Protein 3NJC (pdb70)

Radius of gyration: 20.3 Å; Cα contacts (8 Å, |Δi|>4): 503; chains: 2; bounding box: 52×37×52 Å

Organism: Bacillus subtilis (strain 168) (NCBI:txid224308)

B-factor: mean 29.81, std 9.92, range [14.72, 73.43]

Solvent-accessible surface area: 14092 Å² total

CATH classification: 3.30.13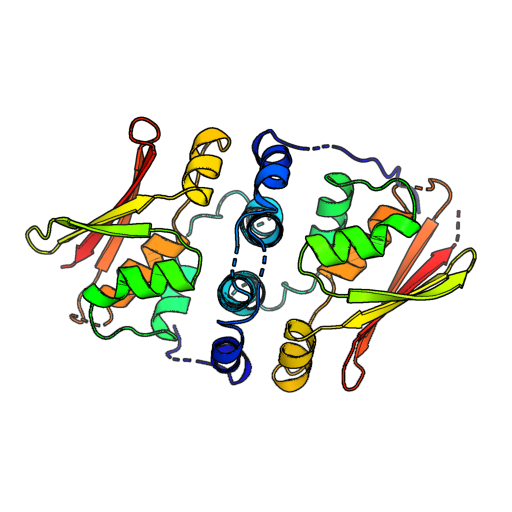80.20

Nearest PDB structures (foldseek):
  3njc-assembly1_B  TM=9.333E-01  e=7.969E-23  Bacillus subtilis subsp. subtilis str. 168
  2cfh-assembly1_C  TM=5.337E-01  e=1.573E-02  Homo sapiens
  7vbv-assembly1_A  TM=2.503E-01  e=9.650E-01  Homo sapiens
  4mp2-assembly1_A-2  TM=2.502E-01  e=8.549E-01  Homo sapiens
  6lin-assembly1_A  TM=2.875E-01  e=1.474E+00  Homo sapiens

InterPro domains:
  IPR019642 Protein of unknown function DUF2507 [PF10702] (20-141)
  IPR024096 NO signalling/Golgi transport ligand-binding domain superfamily [SSF111126] (17-127)

Foldseek 3Di:
DDDQAAADDDPVRVPCVVCLPPDDVVVVCCVPVPVQCVVPPCSQVLVLLLNVCSHVADDDPVCLQVVCVSVVVAGWAWPDDDPFKTKIKGADDVVQVCLVPPPDDHDSSVQSNSQNNVCSPVPWDHKDWDWADDNGIIMIMIGTDD/DAQDDPVRVVCVVCLPPDDVVVVCCVPVPVQCVVDPPSQPLVLLLVVCSNVADDDCVCVQVVCVSVVVAGKDFDDDPDQKTKIKGADDVLLVCLVPPPDDHDSSVQSNSQNNVCVCVFHKGWDWDDDNVVRIIMIMMGTD

Sequence (286 aa):
HHHHHHSHKSKFEASIDNLKEIENAYAYELIREIVLPDLGQDYSSYWAGKHLARKFPLESWEEFPAFFEEAGWGTLTNVSAKKQELEFELEGPIISNRLKHQKEPCFQLEAGFIAEQIQLNDQIAESYEQVKKRADKVVLTVKWDKHSHKSKFEASIDNLKEIENAYAYELIREIVLPDLGQDYSSYWAGKHLARKFPLESWEEFPAFFEEAGWGTLTNVSAKKQELEFELEGPIISNRLKHQKEPCFQLEAGFIAEQIQLNDQIAESYEQVKKRADKVVLTVKWD

Secondary structure (DSSP, 8-state):
----------HHHHHGGGGTT---HHHHHIIIIIITT--GGGS---HHHHHHHHHS--SSGGGHHHHHHHTTS-EEEEEEEETTEEEEEEE-HHHHHHHHHSSS---HHHHHHHHHHHH--TT---EEEEEEE-SS-EEEEEEE--/-----HHHHHGGGGTT---HHHHHIIIIIITT---GGG---HHHHHHHHHS--S-GGGHHHHHHHTTS-EEEEEE--TTEEEEEEE-HHHHHHHHH-SS---HHHHHHHHHHHH---S-EEEEEEEEGGGTEEEEEEEE-

Structure (mmCIF, N/CA/C/O backbone):
data_3NJC
#
_entry.id   3NJC
#
_cell.length_a   49.827
_cell.length_b   52.105
_cell.length_c   136.868
_cell.angle_alpha   90.00
_cell.angle_beta   90.00
_cell.angle_gamma   90.00
#
_symmetry.space_group_name_H-M   'P 21 21 21'
#
loop_
_entity.id
_entity.type
_entity.pdbx_description
1 polymer 'YSLB protein'
2 water water
#
loop_
_atom_site.group_PDB
_atom_site.id
_atom_site.type_symbol
_atom_site.label_atom_id
_atom_site.label_alt_id
_atom_site.label_comp_id
_atom_site.label_asym_id
_atom_site.label_entity_id
_atom_site.label_seq_id
_atom_site.pdbx_PDB_ins_code
_atom_site.Cartn_x
_atom_site.Cartn_y
_atom_site.Cartn_z
_atom_site.occupancy
_atom_site.B_iso_or_equiv
_atom_site.auth_seq_id
_atom_site.auth_comp_id
_atom_site.auth_asym_id
_atom_site.auth_atom_id
_atom_site.pdbx_PDB_model_num
ATOM 1 N N . HIS A 1 3 ? 6.993 -9.837 -46.432 1.00 61.73 -7 HIS A N 1
ATOM 2 C CA . HIS A 1 3 ? 5.648 -9.703 -45.883 1.00 62.42 -7 HIS A CA 1
ATOM 3 C C . HIS A 1 3 ? 4.616 -9.639 -47.001 1.00 59.83 -7 HIS A C 1
ATOM 4 O O . HIS A 1 3 ? 4.357 -8.575 -47.566 1.00 60.46 -7 HIS A O 1
ATOM 11 N N . HIS A 1 4 ? 4.032 -10.788 -47.319 1.00 54.65 -6 HIS A N 1
ATOM 12 C CA . HIS A 1 4 ? 3.041 -10.865 -48.377 1.00 53.00 -6 HIS A CA 1
ATOM 13 C C . HIS A 1 4 ? 1.640 -10.934 -47.804 1.00 51.17 -6 HIS A C 1
ATOM 14 O O . HIS A 1 4 ? 1.141 -12.007 -47.479 1.00 53.39 -6 HIS A O 1
ATOM 21 N N . HIS A 1 5 ? 1.017 -9.774 -47.664 1.00 46.42 -5 HIS A N 1
ATOM 22 C CA . HIS A 1 5 ? -0.366 -9.708 -47.227 1.00 42.45 -5 HIS A CA 1
ATOM 23 C C . HIS A 1 5 ? -0.959 -8.361 -47.607 1.00 43.29 -5 HIS A C 1
ATOM 24 O O . HIS A 1 5 ? -0.365 -7.315 -47.343 1.00 43.41 -5 HIS A O 1
ATOM 31 N N . HIS A 1 6 ? -2.122 -8.399 -48.246 1.00 43.09 -4 HIS A N 1
ATOM 32 C CA . HIS A 1 6 ? -2.851 -7.186 -48.588 1.00 43.25 -4 HIS A CA 1
ATOM 33 C C . HIS A 1 6 ? -3.716 -6.752 -47.408 1.00 37.61 -4 HIS A C 1
ATOM 34 O O . HIS A 1 6 ? -4.701 -7.405 -47.074 1.00 32.72 -4 HIS A O 1
ATOM 41 N N . HIS A 1 7 ? -3.338 -5.649 -46.773 1.00 36.06 -3 HIS A N 1
ATOM 42 C CA . HIS A 1 7 ? -4.113 -5.111 -45.665 1.00 37.10 -3 HIS A CA 1
ATOM 43 C C . HIS A 1 7 ? -5.284 -4.273 -46.174 1.00 39.87 -3 HIS A C 1
ATOM 44 O O . HIS A 1 7 ? -5.092 -3.321 -46.926 1.00 40.23 -3 HIS A O 1
ATOM 51 N N . HIS A 1 8 ? -6.499 -4.626 -45.759 1.00 39.80 -2 HIS A N 1
ATOM 52 C CA . HIS A 1 8 ? -7.682 -3.858 -46.148 1.00 41.72 -2 HIS A CA 1
ATOM 53 C C . HIS A 1 8 ? -8.702 -3.780 -45.017 1.00 38.56 -2 HIS A C 1
ATOM 54 O O . HIS A 1 8 ? -8.770 -4.666 -44.162 1.00 34.38 -2 HIS A O 1
ATOM 61 N N . SER A 1 9 ? -9.489 -2.710 -45.012 1.00 36.85 -1 SER A N 1
ATOM 62 C CA . SER A 1 9 ? -10.487 -2.517 -43.974 1.00 38.80 -1 SER A CA 1
ATOM 63 C C . SER A 1 9 ? -11.685 -3.401 -44.266 1.00 40.42 -1 SER A C 1
ATOM 64 O O . SER A 1 9 ? -11.747 -4.046 -45.314 1.00 40.53 -1 SER A O 1
ATOM 67 N N . HIS A 1 10 ? -12.635 -3.440 -43.339 1.00 41.62 0 HIS A N 1
ATOM 68 C CA . HIS A 1 10 ? -13.906 -4.099 -43.617 1.00 45.26 0 HIS A CA 1
ATOM 69 C C . HIS A 1 10 ? -15.056 -3.465 -42.835 1.00 43.12 0 HIS A C 1
ATOM 70 O O . HIS A 1 10 ? -14.845 -2.864 -41.780 1.00 40.66 0 HIS A O 1
ATOM 82 N N . LYS A 1 12 ? -18.212 -2.100 -40.735 1.00 35.96 2 LYS A N 1
ATOM 83 C CA . LYS A 1 12 ? -18.788 -2.222 -39.397 1.00 33.25 2 LYS A CA 1
ATOM 84 C C . LYS A 1 12 ? -20.196 -2.799 -39.468 1.00 34.58 2 LYS A C 1
ATOM 85 O O . LYS A 1 12 ? -20.915 -2.603 -40.455 1.00 36.30 2 LYS A O 1
ATOM 91 N N . SER A 1 13 ? -20.593 -3.499 -38.413 1.00 32.91 3 SER A N 1
ATOM 92 C CA . SER A 1 13 ? -21.977 -3.933 -38.259 1.00 33.21 3 SER A CA 1
ATOM 93 C C . SER A 1 13 ? -22.810 -2.726 -37.864 1.00 32.49 3 SER A C 1
ATOM 94 O O . SER A 1 13 ? -22.259 -1.671 -37.537 1.00 29.53 3 SER A O 1
ATOM 97 N N . LYS A 1 14 ? -24.132 -2.880 -37.887 1.00 33.72 4 LYS A N 1
ATOM 98 C CA . LYS A 1 14 ? -25.027 -1.798 -37.496 1.00 33.61 4 LYS A CA 1
ATOM 99 C C . LYS A 1 14 ? -24.752 -1.379 -36.060 1.00 30.72 4 LYS A C 1
ATOM 100 O O . LYS A 1 14 ? -24.752 -0.189 -35.742 1.00 32.15 4 LYS A O 1
ATOM 106 N N . PHE A 1 15 ? -24.519 -2.351 -35.185 1.00 28.69 5 PHE A N 1
ATOM 107 C CA . PHE A 1 15 ? -24.160 -1.994 -33.818 1.00 25.14 5 PHE A CA 1
ATOM 108 C C . PHE A 1 15 ? -22.831 -1.247 -33.721 1.00 24.62 5 PHE A C 1
ATOM 109 O O . PHE A 1 15 ? -22.726 -0.245 -33.009 1.00 23.92 5 PHE A O 1
ATOM 117 N N . GLU A 1 16 ? -21.813 -1.740 -34.424 1.00 26.21 6 GLU A N 1
ATOM 118 C CA . GLU A 1 16 ? -20.499 -1.113 -34.396 1.00 25.88 6 GLU A CA 1
ATOM 119 C C . GLU A 1 16 ? -20.571 0.345 -34.858 1.00 26.56 6 GLU A C 1
ATOM 120 O O . GLU A 1 16 ? -19.932 1.222 -34.282 1.00 28.36 6 GLU A O 1
ATOM 126 N N . ALA A 1 17 ? -21.381 0.608 -35.876 1.00 26.44 7 ALA A N 1
ATOM 127 C CA . ALA A 1 17 ? -21.562 1.974 -36.346 1.00 27.75 7 ALA A CA 1
ATOM 128 C C . ALA A 1 17 ? -22.323 2.842 -35.338 1.00 28.54 7 ALA A C 1
ATOM 129 O O . ALA A 1 17 ? -22.095 4.050 -35.257 1.00 34.24 7 ALA A O 1
ATOM 131 N N . SER A 1 18 ? -23.216 2.229 -34.566 1.00 28.57 8 SER A N 1
ATOM 132 C CA . SER A 1 18 ? -24.123 2.994 -33.712 1.00 26.70 8 SER A CA 1
ATOM 133 C C . SER A 1 18 ? -23.432 3.610 -32.498 1.00 27.03 8 SER A C 1
ATOM 134 O O . SER A 1 18 ? -23.928 4.580 -31.925 1.00 28.16 8 SER A O 1
ATOM 137 N N . ILE A 1 19 ? -22.298 3.051 -32.092 1.00 26.86 9 ILE A N 1
ATOM 138 C CA . ILE A 1 19 ? -21.681 3.521 -30.849 1.00 25.53 9 ILE A CA 1
ATOM 139 C C . ILE A 1 19 ? -21.136 4.943 -30.962 1.00 27.13 9 ILE A C 1
ATOM 140 O O . ILE A 1 19 ? -20.901 5.596 -29.954 1.00 28.74 9 ILE A O 1
ATOM 145 N N . ASP A 1 20 ? -20.969 5.435 -32.188 1.00 32.44 10 ASP A N 1
ATOM 146 C CA . ASP A 1 20 ? -20.523 6.811 -32.377 1.00 36.44 10 ASP A CA 1
ATOM 147 C C . ASP A 1 20 ? -21.482 7.790 -31.705 1.00 37.53 10 ASP A C 1
ATOM 148 O O . ASP A 1 20 ? -21.075 8.862 -31.262 1.00 39.70 10 ASP A O 1
ATOM 153 N N . ASN A 1 21 ? -22.757 7.420 -31.640 1.00 36.11 11 ASN A N 1
ATOM 154 C CA . ASN A 1 21 ? -23.783 8.299 -31.087 1.00 37.45 11 ASN A CA 1
ATOM 155 C C . ASN A 1 21 ? -23.757 8.364 -29.569 1.00 33.65 11 ASN A C 1
ATOM 156 O O . ASN A 1 21 ? -24.532 9.099 -28.961 1.00 36.92 11 ASN A O 1
ATOM 161 N N . LEU A 1 22 ? -22.866 7.590 -28.962 1.00 29.14 12 LEU A N 1
ATOM 162 C CA . LEU A 1 22 ? -22.809 7.479 -27.506 1.00 26.37 12 LEU A CA 1
ATOM 163 C C . LEU A 1 22 ? -21.656 8.298 -26.919 1.00 29.62 12 LEU A C 1
ATOM 164 O O . LEU A 1 22 ? -21.397 8.235 -25.719 1.00 32.63 12 LEU A O 1
ATOM 169 N N . LYS A 1 23 ? -20.963 9.063 -27.763 1.00 29.81 13 LYS A N 1
ATOM 170 C CA . LYS A 1 23 ? -19.805 9.833 -27.307 1.00 28.21 13 LYS A CA 1
ATOM 171 C C . LYS A 1 23 ? -20.158 10.898 -26.262 1.00 32.44 13 LYS A C 1
ATOM 172 O O . LYS A 1 23 ? -19.304 11.297 -25.461 1.00 36.09 13 LYS A O 1
ATOM 178 N N . GLU A 1 24 ? -21.416 11.335 -26.250 1.00 33.34 14 GLU A N 1
ATOM 179 C CA . GLU A 1 24 ? -21.841 12.396 -25.341 1.00 37.36 14 GLU A CA 1
ATOM 180 C C . GLU A 1 24 ? -22.435 11.874 -24.027 1.00 36.20 14 GLU A C 1
ATOM 181 O O . GLU A 1 24 ? -22.759 12.657 -23.142 1.00 36.06 14 GLU A O 1
ATOM 183 N N . ILE A 1 25 ? -22.572 10.557 -23.903 1.00 33.51 15 ILE A N 1
ATOM 184 C CA . ILE A 1 25 ? -23.108 9.963 -22.684 1.00 31.37 15 ILE A CA 1
ATOM 185 C C . ILE A 1 25 ? -21.989 9.726 -21.680 1.00 31.53 15 ILE A C 1
ATOM 186 O O . ILE A 1 25 ? -21.002 9.059 -21.986 1.00 29.47 15 ILE A O 1
ATOM 191 N N . GLU A 1 26 ? -22.154 10.271 -20.477 1.00 33.73 16 GLU A N 1
ATOM 192 C CA . GLU A 1 26 ? -21.088 10.262 -19.481 1.00 36.02 16 GLU A CA 1
ATOM 193 C C . GLU A 1 26 ? -21.118 9.022 -18.602 1.00 33.62 16 GLU A C 1
ATOM 194 O O . GLU A 1 26 ? -22.154 8.670 -18.033 1.00 34.01 16 GLU A O 1
ATOM 208 N N . ASN A 1 28 ? -17.976 6.552 -16.101 1.00 25.64 18 ASN A N 1
ATOM 209 C CA . ASN A 1 28 ? -16.772 6.799 -15.321 1.00 24.82 18 ASN A CA 1
ATOM 210 C C . ASN A 1 28 ? -15.666 5.784 -15.581 1.00 23.05 18 ASN A C 1
ATOM 211 O O . ASN A 1 28 ? -15.914 4.709 -16.132 1.00 23.92 18 ASN A O 1
ATOM 216 N N . ALA A 1 29 ? -14.448 6.143 -15.186 1.00 21.09 19 ALA A N 1
ATOM 217 C CA . ALA A 1 29 ? -13.262 5.349 -15.495 1.00 21.88 19 ALA A CA 1
ATOM 218 C C . ALA A 1 29 ? -13.193 4.076 -14.669 1.00 21.65 19 ALA A C 1
ATOM 219 O O . ALA A 1 29 ? -12.541 3.110 -15.058 1.00 23.63 19 ALA A O 1
ATOM 221 N N . TYR A 1 30 ? -13.867 4.076 -13.525 1.00 21.29 20 TYR A N 1
ATOM 222 C CA . TYR A 1 30 ? -13.971 2.866 -12.726 1.00 19.53 20 TYR A CA 1
ATOM 223 C C . TYR A 1 30 ? -14.714 1.780 -13.497 1.00 22.05 20 TYR A C 1
ATOM 224 O O . TYR A 1 30 ? -14.254 0.633 -13.569 1.00 25.52 20 TYR A O 1
ATOM 233 N N . ALA A 1 31 ? -15.852 2.142 -14.084 1.00 21.52 21 ALA A N 1
ATOM 234 C CA . ALA A 1 31 ? -16.633 1.198 -14.889 1.00 18.90 21 ALA A CA 1
ATOM 235 C C . ALA A 1 31 ? -15.794 0.664 -16.046 1.00 18.21 21 ALA A C 1
ATOM 236 O O . ALA A 1 31 ? -15.864 -0.515 -16.391 1.00 17.59 21 ALA A O 1
ATOM 238 N N . TYR A 1 32 ? -14.995 1.540 -16.638 1.00 18.30 22 TYR A N 1
ATOM 239 C CA . TYR A 1 32 ? -14.139 1.162 -17.764 1.00 17.30 22 TYR A CA 1
ATOM 240 C C . TYR A 1 32 ? -13.059 0.158 -17.347 1.00 21.24 22 TYR A C 1
ATOM 241 O O . TYR A 1 32 ? -12.879 -0.879 -17.991 1.00 21.77 22 TYR A O 1
ATOM 250 N N . GLU A 1 33 ? -12.348 0.457 -16.261 1.00 21.54 23 GLU A N 1
ATOM 251 C CA . GLU A 1 33 ? -11.286 -0.434 -15.799 1.00 21.81 23 GLU A CA 1
ATOM 252 C C . GLU A 1 33 ? -11.840 -1.786 -15.351 1.00 19.85 23 GLU A C 1
ATOM 253 O O . GLU A 1 33 ? -11.162 -2.800 -15.463 1.00 19.32 23 GLU A O 1
ATOM 259 N N . LEU A 1 34 ? -13.058 -1.788 -14.812 1.00 19.61 24 LEU A N 1
ATOM 260 C CA . LEU A 1 34 ? -13.680 -3.014 -14.335 1.00 19.28 24 LEU A CA 1
ATOM 261 C C . LEU A 1 34 ? -13.737 -4.028 -15.474 1.00 20.00 24 LEU A C 1
ATOM 262 O O . LEU A 1 34 ? -13.499 -5.223 -15.276 1.00 20.59 24 LEU A O 1
ATOM 267 N N . ILE A 1 35 ? -14.046 -3.546 -16.675 1.00 20.11 25 ILE A N 1
ATOM 268 C CA . ILE A 1 35 ? -14.072 -4.420 -17.851 1.00 19.61 25 ILE A CA 1
ATOM 269 C C . ILE A 1 35 ? -12.676 -4.658 -18.416 1.00 19.04 25 ILE A C 1
ATOM 270 O O . ILE A 1 35 ? -12.241 -5.799 -18.570 1.00 21.68 25 ILE A O 1
ATOM 275 N N . ARG A 1 36 ? -11.966 -3.582 -18.727 1.00 18.14 26 ARG A N 1
ATOM 276 C CA . ARG A 1 36 ? -10.716 -3.716 -19.466 1.00 18.07 26 ARG A CA 1
ATOM 277 C C . ARG A 1 36 ? -9.590 -4.367 -18.656 1.00 18.82 26 ARG A C 1
ATOM 278 O O . ARG A 1 36 ? -8.778 -5.113 -19.203 1.00 20.96 26 ARG A O 1
ATOM 286 N N . GLU A 1 37 ? -9.551 -4.088 -17.355 1.00 19.99 27 GLU A N 1
ATOM 287 C CA . GLU A 1 37 ? -8.379 -4.437 -16.553 1.00 17.79 27 GLU A CA 1
ATOM 288 C C . GLU A 1 37 ? -8.696 -5.397 -15.409 1.00 18.98 27 GLU A C 1
ATOM 289 O O . GLU A 1 37 ? -7.816 -5.736 -14.614 1.00 21.86 27 GLU A O 1
ATOM 295 N N . ILE A 1 38 ? -9.950 -5.828 -15.317 1.00 20.23 28 ILE A N 1
ATOM 296 C CA . ILE A 1 38 ? -10.306 -6.875 -14.367 1.00 19.51 28 ILE A CA 1
ATOM 297 C C . ILE A 1 38 ? -10.995 -8.052 -15.050 1.00 18.48 28 ILE A C 1
ATOM 298 O O . ILE A 1 38 ? -10.470 -9.163 -15.043 1.00 22.76 28 ILE A O 1
ATOM 303 N N . VAL A 1 39 ? -12.158 -7.805 -15.649 1.00 19.05 29 VAL A N 1
ATOM 304 C CA . VAL A 1 39 ? -12.923 -8.873 -16.289 1.00 18.69 29 VAL A CA 1
ATOM 305 C C . VAL A 1 39 ? -12.130 -9.536 -17.428 1.00 21.05 29 VAL A C 1
ATOM 306 O O . VAL A 1 39 ? -12.010 -10.764 -17.489 1.00 22.07 29 VAL A O 1
ATOM 310 N N . LEU A 1 40 ? -11.577 -8.731 -18.323 1.00 21.89 30 LEU A N 1
ATOM 311 C CA . LEU A 1 40 ? -10.837 -9.291 -19.456 1.00 21.84 30 LEU A CA 1
ATOM 312 C C . LEU A 1 40 ? -9.612 -10.133 -19.036 1.00 22.09 30 LEU A C 1
ATOM 313 O O . LEU A 1 40 ? -9.486 -11.290 -19.433 1.00 24.77 30 LEU A O 1
ATOM 318 N N . PRO A 1 41 ? -8.712 -9.564 -18.223 1.00 19.72 31 PRO A N 1
ATOM 319 C CA . PRO A 1 41 ? -7.566 -10.382 -17.802 1.00 21.67 31 PRO A CA 1
ATOM 320 C C . PRO A 1 41 ? -7.982 -11.606 -16.980 1.00 22.12 31 PRO A C 1
ATOM 321 O O . PRO A 1 41 ? -7.315 -12.646 -17.049 1.00 24.44 31 PRO A O 1
ATOM 325 N N . ASP A 1 42 ? -9.064 -11.491 -16.212 1.00 22.46 32 ASP A N 1
ATOM 326 C CA . ASP A 1 42 ? -9.575 -12.638 -15.472 1.00 23.15 32 ASP A CA 1
ATOM 327 C C . ASP A 1 42 ? -9.942 -13.792 -16.405 1.00 23.33 32 ASP A C 1
ATOM 328 O O . ASP A 1 42 ? -9.628 -14.949 -16.117 1.00 23.95 32 ASP A O 1
ATOM 341 N N . LEU A 1 44 ? -8.959 -14.114 -19.692 1.00 20.96 34 LEU A N 1
ATOM 342 C CA . LEU A 1 44 ? -7.946 -14.463 -20.694 1.00 22.79 34 LEU A CA 1
ATOM 343 C C . LEU A 1 44 ? -6.608 -14.941 -20.124 1.00 24.31 34 LEU A C 1
ATOM 344 O O . LEU A 1 44 ? -5.834 -15.606 -20.815 1.00 25.17 34 LEU A O 1
ATOM 349 N N . GLY A 1 45 ? -6.335 -14.605 -18.869 1.00 25.51 35 GLY A N 1
ATOM 350 C CA . GLY A 1 45 ? -5.106 -15.025 -18.220 1.00 24.46 35 GLY A CA 1
ATOM 351 C C . GLY A 1 45 ? -3.844 -14.772 -19.025 1.00 25.15 35 GLY A C 1
ATOM 352 O O . GLY A 1 45 ? -3.597 -13.658 -19.494 1.00 24.54 35 GLY A O 1
ATOM 353 N N . GLN A 1 46 ? -3.036 -15.813 -19.188 1.00 24.20 36 GLN A N 1
ATOM 354 C CA . GLN A 1 46 ? -1.709 -15.651 -19.765 1.00 24.57 36 GLN A CA 1
ATOM 355 C C . GLN A 1 46 ? -1.744 -15.240 -21.236 1.00 23.44 36 GLN A C 1
ATOM 356 O O . GLN A 1 46 ? -0.738 -14.790 -21.779 1.00 27.38 36 GLN A O 1
ATOM 362 N N . ASP A 1 47 ? -2.896 -15.391 -21.883 1.00 19.50 37 ASP A N 1
ATOM 363 C CA . ASP A 1 47 ? -2.979 -15.083 -23.313 1.00 19.62 37 ASP A CA 1
ATOM 364 C C . ASP A 1 47 ? -3.472 -13.670 -23.609 1.00 22.38 37 ASP A C 1
ATOM 365 O O . ASP A 1 47 ? -3.557 -13.254 -24.773 1.00 23.71 37 ASP A O 1
ATOM 370 N N . TYR A 1 48 ? -3.795 -12.937 -22.549 1.00 24.11 38 TYR A N 1
ATOM 371 C CA . TYR A 1 48 ? -4.331 -11.580 -22.661 1.00 24.45 38 TYR A CA 1
ATOM 372 C C . TYR A 1 48 ? -3.482 -10.685 -23.564 1.00 23.29 38 TYR A C 1
ATOM 373 O O . TYR A 1 48 ? -4.013 -9.979 -24.426 1.00 23.41 38 TYR A O 1
ATOM 382 N N . SER A 1 49 ? -2.163 -10.727 -23.388 1.00 20.85 39 SER A N 1
ATOM 383 C CA . SER A 1 49 ? -1.285 -9.843 -24.143 1.00 24.35 39 SER A CA 1
ATOM 384 C C . SER A 1 49 ? -1.363 -10.084 -25.654 1.00 22.43 39 SER A C 1
ATOM 385 O O . SER A 1 49 ? -1.560 -9.147 -26.432 1.00 22.56 39 SER A O 1
ATOM 388 N N . SER A 1 50 ? -1.200 -11.334 -26.069 1.00 21.18 40 SER A N 1
ATOM 389 C CA . SER A 1 50 ? -1.193 -11.637 -27.500 1.00 18.71 40 SER A CA 1
ATOM 390 C C . SER A 1 50 ? -2.579 -11.381 -28.071 1.00 20.31 40 SER A C 1
ATOM 391 O O . SER A 1 50 ? -2.726 -10.902 -29.188 1.0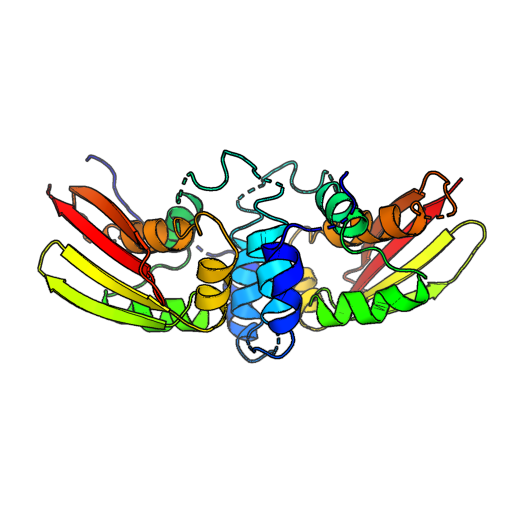0 23.55 40 SER A O 1
ATOM 410 N N . TYR A 1 53 ? -3.185 -7.616 -28.588 1.00 18.78 43 TYR A N 1
ATOM 411 C CA . TYR A 1 53 ? -2.425 -7.165 -29.746 1.00 19.26 43 TYR A CA 1
ATOM 412 C C . TYR A 1 53 ? -3.230 -7.403 -31.021 1.00 16.80 43 TYR A C 1
ATOM 413 O O . TYR A 1 53 ? -3.466 -6.487 -31.796 1.00 19.42 43 TYR A O 1
ATOM 422 N N . TRP A 1 54 ? -3.666 -8.634 -31.239 1.00 15.60 44 TRP A N 1
ATOM 423 C CA . TRP A 1 54 ? -4.413 -8.929 -32.460 1.00 14.72 44 TRP A CA 1
ATOM 424 C C . TRP A 1 54 ? -5.824 -8.308 -32.454 1.00 17.88 44 TRP A C 1
ATOM 425 O O . TRP A 1 54 ? -6.352 -7.958 -33.506 1.00 22.45 44 TRP A O 1
ATOM 436 N N . ALA A 1 55 ? -6.432 -8.146 -31.278 1.00 19.69 45 ALA A N 1
ATOM 437 C CA . ALA A 1 55 ? -7.716 -7.448 -31.219 1.00 17.88 45 ALA A CA 1
ATOM 438 C C . ALA A 1 55 ? -7.538 -6.004 -31.662 1.00 19.95 45 ALA A C 1
ATOM 439 O O . ALA A 1 55 ? -8.423 -5.429 -32.289 1.00 21.42 45 ALA A O 1
ATOM 441 N N . GLY A 1 56 ? -6.387 -5.423 -31.335 1.00 19.49 46 GLY A N 1
ATOM 442 C CA . GLY A 1 56 ? -6.061 -4.077 -31.784 1.00 20.39 46 GLY A CA 1
ATOM 443 C C . GLY A 1 56 ? -5.985 -3.992 -33.302 1.00 20.15 46 GLY A C 1
ATOM 444 O O . GLY A 1 56 ? -6.489 -3.046 -33.900 1.00 21.56 46 GLY A O 1
ATOM 445 N N . LYS A 1 57 ? -5.353 -4.984 -33.922 1.00 20.50 47 LYS A N 1
ATOM 446 C CA . LYS A 1 57 ? -5.266 -5.009 -35.383 1.00 18.79 47 LYS A CA 1
ATOM 447 C C . LYS A 1 57 ? -6.649 -5.219 -35.988 1.00 19.71 47 LYS A C 1
ATOM 448 O O . LYS A 1 57 ? -7.017 -4.553 -36.953 1.00 21.93 47 LYS A O 1
ATOM 454 N N . HIS A 1 58 ? -7.424 -6.132 -35.409 1.00 19.05 48 HIS A N 1
ATOM 455 C CA . HIS A 1 58 ? -8.767 -6.397 -35.921 1.00 19.31 48 HIS A CA 1
ATOM 456 C C . HIS A 1 58 ? -9.620 -5.133 -35.832 1.00 22.17 48 HIS A C 1
ATOM 457 O O . HIS A 1 58 ? -10.408 -4.836 -36.730 1.00 21.28 48 HIS A O 1
ATOM 464 N N . LEU A 1 59 ? -9.451 -4.386 -34.742 1.00 21.65 49 LEU A N 1
ATOM 465 C CA . LEU A 1 59 ? -10.222 -3.169 -34.520 1.00 18.81 49 LEU A CA 1
ATOM 466 C C . LEU A 1 59 ? -9.860 -2.097 -35.542 1.00 21.10 49 LEU A C 1
ATOM 467 O O . LEU A 1 59 ? -10.745 -1.398 -36.058 1.00 20.90 49 LEU A O 1
ATOM 472 N N . ALA A 1 60 ? -8.567 -1.979 -35.846 1.00 19.56 50 ALA A N 1
ATOM 473 C CA . ALA A 1 60 ? -8.103 -1.035 -36.861 1.00 18.71 50 ALA A CA 1
ATOM 474 C C . ALA A 1 60 ? -8.805 -1.271 -38.190 1.00 17.46 50 ALA A C 1
ATOM 475 O O . ALA A 1 60 ? -9.166 -0.325 -38.882 1.00 19.69 50 ALA A O 1
ATOM 477 N N . ARG A 1 61 ? -8.984 -2.539 -38.548 1.00 19.10 51 ARG A N 1
ATOM 478 C CA . ARG A 1 61 ? -9.619 -2.880 -39.819 1.00 19.60 51 ARG A CA 1
ATOM 479 C C . ARG A 1 61 ? -11.076 -2.409 -39.878 1.00 22.72 51 ARG A C 1
ATOM 480 O O . ARG A 1 61 ? -11.580 -2.088 -40.952 1.00 25.98 51 ARG A O 1
ATOM 488 N N . LYS A 1 62 ? -11.745 -2.364 -38.722 1.00 21.80 52 LYS A N 1
ATOM 489 C CA . LYS A 1 62 ? -13.132 -1.896 -38.647 1.00 22.07 52 LYS A CA 1
ATOM 490 C C . LYS A 1 62 ? -13.248 -0.378 -38.541 1.00 23.15 52 LYS A C 1
ATOM 491 O O . LYS A 1 62 ? -14.254 0.212 -38.968 1.00 23.72 52 LYS A O 1
ATOM 497 N N . PHE A 1 63 ? -12.224 0.237 -37.955 1.00 20.92 53 PHE A N 1
ATOM 498 C CA . PHE A 1 63 ? -12.168 1.675 -37.737 1.00 20.86 53 PHE A CA 1
ATOM 499 C C . PHE A 1 63 ? -10.947 2.254 -38.458 1.00 22.25 53 PHE A C 1
ATOM 500 O O . PHE A 1 63 ? -10.060 2.831 -37.832 1.00 22.83 53 PHE A O 1
ATOM 508 N N . PRO A 1 64 ? -10.891 2.100 -39.786 1.00 25.69 54 PRO A N 1
ATOM 509 C CA . PRO A 1 64 ? -9.697 2.567 -40.490 1.00 24.97 54 PRO A CA 1
ATOM 510 C C . PRO A 1 64 ? -9.622 4.084 -40.459 1.00 25.86 54 PRO A C 1
ATOM 511 O O . PRO A 1 64 ? -10.651 4.774 -40.572 1.00 27.03 54 PRO A O 1
ATOM 515 N N . LEU A 1 65 ? -8.408 4.593 -40.289 1.00 23.84 55 LEU A N 1
ATOM 516 C CA . LEU A 1 65 ? -8.166 6.027 -40.328 1.00 24.27 55 LEU A CA 1
ATOM 517 C C . LEU A 1 65 ? -7.438 6.343 -41.621 1.00 27.96 55 LEU A C 1
ATOM 518 O O . LEU A 1 65 ? -6.946 5.435 -42.295 1.00 30.09 55 LEU A O 1
ATOM 523 N N . GLU A 1 66 ? -7.364 7.622 -41.969 1.00 27.54 56 GLU A N 1
ATOM 524 C CA . GLU A 1 66 ? -6.831 8.005 -43.275 1.00 30.79 56 GLU A CA 1
ATOM 525 C C . GLU A 1 66 ? -5.381 8.466 -43.211 1.00 25.69 56 GLU A C 1
ATOM 526 O O . GLU A 1 66 ? -4.620 8.280 -44.169 1.00 26.17 56 GLU A O 1
ATOM 532 N N . SER A 1 67 ? -4.985 9.054 -42.081 1.00 22.09 57 SER A N 1
ATOM 533 C CA . SER A 1 67 ? -3.619 9.547 -41.932 1.00 23.03 57 SER A CA 1
ATOM 534 C C . SER A 1 67 ? -3.143 9.475 -40.484 1.00 19.80 57 SER A C 1
ATOM 535 O O . SER A 1 67 ? -3.948 9.355 -39.560 1.00 20.35 57 SER A O 1
ATOM 538 N N . TRP A 1 68 ? -1.831 9.531 -40.298 1.00 19.58 58 TRP A N 1
ATOM 539 C CA . TRP A 1 68 ? -1.231 9.373 -38.971 1.00 21.20 58 TRP A CA 1
ATOM 540 C C . TRP A 1 68 ? -1.745 10.428 -38.002 1.00 21.59 58 TRP A C 1
ATOM 541 O O . TRP A 1 68 ? -1.902 10.173 -36.807 1.00 22.94 58 TRP A O 1
ATOM 552 N N . GLU A 1 69 ? -1.982 11.626 -38.524 1.00 22.85 59 GLU A N 1
ATOM 553 C CA . GLU A 1 69 ? -2.420 12.755 -37.712 1.00 25.45 59 GLU A CA 1
ATOM 554 C C . GLU A 1 69 ? -3.701 12.464 -36.920 1.00 25.34 59 GLU A C 1
ATOM 555 O O . GLU A 1 69 ? -3.997 13.143 -35.937 1.00 24.03 59 GLU A O 1
ATOM 561 N N . GLU A 1 70 ? -4.448 11.447 -37.344 1.00 22.16 60 GLU A N 1
ATOM 562 C CA . GLU A 1 70 ? -5.719 11.103 -36.711 1.00 20.96 60 GLU A CA 1
ATOM 563 C C . GLU A 1 70 ? -5.571 10.234 -35.463 1.00 22.23 60 GLU A C 1
ATOM 564 O O . GLU A 1 70 ? -6.559 10.020 -34.743 1.00 21.19 60 GLU A O 1
ATOM 570 N N . PHE A 1 71 ? -4.364 9.729 -35.198 1.00 22.43 61 PHE A N 1
ATOM 571 C CA . PHE A 1 71 ? -4.178 8.817 -34.062 1.00 21.52 61 PHE A CA 1
ATOM 572 C C . PHE A 1 71 ? -4.509 9.459 -32.705 1.00 20.25 61 PHE A C 1
ATOM 573 O O . PHE A 1 71 ? -5.234 8.867 -31.897 1.00 20.59 61 PHE A O 1
ATOM 581 N N . PRO A 1 72 ? -3.975 10.664 -32.439 1.00 19.60 62 PRO A N 1
ATOM 582 C CA . PRO A 1 72 ? -4.265 11.220 -31.109 1.00 20.05 62 PRO A CA 1
ATOM 583 C C . PRO A 1 72 ? -5.758 11.367 -30.819 1.00 20.13 62 PRO A C 1
ATOM 584 O O . PRO A 1 72 ? -6.210 10.956 -29.739 1.00 21.28 62 PRO A O 1
ATOM 588 N N . ALA A 1 73 ? -6.527 11.920 -31.758 1.00 21.22 63 ALA A N 1
ATOM 589 C CA . ALA A 1 73 ? -7.959 12.084 -31.521 1.00 24.46 63 ALA A CA 1
ATOM 590 C C . ALA A 1 73 ? -8.675 10.750 -31.295 1.00 22.60 63 ALA A C 1
ATOM 591 O O . ALA A 1 73 ? -9.522 10.642 -30.411 1.00 24.50 63 ALA A O 1
ATOM 593 N N . PHE A 1 74 ? -8.340 9.729 -32.080 1.00 22.57 64 PHE A N 1
ATOM 594 C CA . PHE A 1 74 ? -8.960 8.422 -31.884 1.00 20.98 64 PHE A CA 1
ATOM 595 C C . PHE A 1 74 ? -8.648 7.895 -30.482 1.00 20.55 64 PHE A C 1
ATOM 596 O O . PHE A 1 74 ? -9.540 7.428 -29.772 1.00 19.93 64 PHE A O 1
ATOM 604 N N . PHE A 1 75 ? -7.382 7.976 -30.086 1.00 20.19 65 PHE A N 1
ATOM 605 C CA . PHE A 1 75 ? -6.975 7.464 -28.783 1.00 18.70 65 PHE A CA 1
ATOM 606 C C . PHE A 1 75 ? -7.740 8.169 -27.669 1.00 19.02 65 PHE A C 1
ATOM 607 O O . PHE A 1 75 ? -8.219 7.526 -26.729 1.00 19.83 65 PHE A O 1
ATOM 615 N N . GLU A 1 76 ? -7.848 9.491 -27.764 1.00 19.16 66 GLU A N 1
ATOM 616 C CA . GLU A 1 76 ? -8.491 10.258 -26.701 1.00 22.14 66 GLU A CA 1
ATOM 617 C C . GLU A 1 76 ? -9.965 9.881 -26.572 1.00 23.60 66 GLU A C 1
ATOM 618 O O . GLU A 1 76 ? -10.461 9.594 -25.471 1.00 25.96 66 GLU A O 1
ATOM 624 N N . GLU A 1 77 ? -10.658 9.861 -27.708 1.00 22.97 67 GLU A N 1
ATOM 625 C CA . GLU A 1 77 ? -12.070 9.533 -27.741 1.00 24.65 67 GLU A CA 1
ATOM 626 C C . GLU A 1 77 ? -12.337 8.100 -27.278 1.00 24.91 67 GLU A C 1
ATOM 627 O O . GLU A 1 77 ? -13.373 7.824 -26.665 1.00 24.08 67 GLU A O 1
ATOM 633 N N . ALA A 1 78 ? -11.403 7.196 -27.562 1.00 22.21 68 ALA A N 1
ATOM 634 C CA . ALA A 1 78 ? -11.549 5.785 -27.185 1.00 21.61 68 ALA A CA 1
ATOM 635 C C . ALA A 1 78 ? -11.229 5.537 -25.716 1.00 21.93 68 ALA A C 1
ATOM 636 O O . ALA A 1 78 ? -11.319 4.401 -25.231 1.00 22.08 68 ALA A O 1
ATOM 638 N N . GLY A 1 79 ? -10.852 6.593 -25.006 1.00 18.80 69 GLY A N 1
ATOM 639 C CA . GLY A 1 79 ? -10.467 6.448 -23.612 1.00 21.24 69 GLY A CA 1
ATOM 640 C C . GLY A 1 79 ? -9.125 5.769 -23.402 1.00 20.42 69 GLY A C 1
ATOM 641 O O . GLY A 1 79 ? -8.838 5.266 -22.311 1.00 21.91 69 GLY A O 1
ATOM 642 N N . TRP A 1 80 ? -8.283 5.763 -24.432 1.00 19.13 70 TRP A N 1
ATOM 643 C CA . TRP A 1 80 ? -6.985 5.113 -24.326 1.00 18.61 70 TRP A CA 1
ATOM 644 C C . TRP A 1 80 ? -5.919 6.032 -23.756 1.00 19.25 70 TRP A C 1
ATOM 645 O O . TRP A 1 80 ? -4.827 5.581 -23.407 1.00 20.43 70 TRP A O 1
ATOM 656 N N . GLY A 1 81 ? -6.229 7.322 -23.678 1.00 20.90 71 GLY A N 1
ATOM 657 C CA . GLY A 1 81 ? -5.315 8.286 -23.100 1.00 21.31 71 GLY A CA 1
ATOM 658 C C . GLY A 1 81 ? -4.858 9.371 -24.053 1.00 22.07 71 GLY A C 1
ATOM 659 O O . GLY A 1 81 ? -5.276 9.421 -25.217 1.00 21.88 71 GLY A O 1
ATOM 660 N N . THR A 1 82 ? -3.987 10.241 -23.550 1.00 20.24 72 THR A N 1
ATOM 661 C CA . THR A 1 82 ? -3.451 11.344 -24.337 1.00 19.90 72 THR A CA 1
ATOM 662 C C . THR A 1 82 ? -2.160 10.924 -25.016 1.00 21.09 72 THR A C 1
ATOM 663 O O . THR A 1 82 ? -1.158 10.635 -24.357 1.00 21.32 72 THR A O 1
ATOM 667 N N . LEU A 1 83 ? -2.210 10.890 -26.342 1.00 20.59 73 LEU A N 1
ATOM 668 C CA . LEU A 1 83 ? -1.126 10.401 -27.180 1.00 19.90 73 LEU A CA 1
ATOM 669 C C . LEU A 1 83 ? -0.431 11.588 -27.810 1.00 20.14 73 LEU A C 1
ATOM 670 O O . LEU A 1 83 ? -1.024 12.311 -28.617 1.00 24.04 73 LEU A O 1
ATOM 675 N N . THR A 1 84 ? 0.829 11.791 -27.447 1.00 20.03 74 THR A N 1
ATOM 676 C CA . THR A 1 84 ? 1.599 12.903 -27.983 1.00 23.35 74 THR A CA 1
ATOM 677 C C . THR A 1 84 ? 2.730 12.391 -28.865 1.00 23.22 74 THR A C 1
ATOM 678 O O . THR A 1 84 ? 3.411 11.428 -28.522 1.00 23.61 74 THR A O 1
ATOM 682 N N . ASN A 1 85 ? 2.936 13.036 -30.002 1.00 22.56 75 ASN A N 1
ATOM 683 C CA . ASN A 1 85 ? 4.030 12.623 -30.873 1.00 22.42 75 ASN A CA 1
ATOM 684 C C . ASN A 1 85 ? 5.391 13.184 -30.464 1.00 24.02 75 ASN A C 1
ATOM 685 O O . ASN A 1 85 ? 5.577 14.402 -30.406 1.00 24.98 75 ASN A O 1
ATOM 690 N N . VAL A 1 86 ? 6.340 12.292 -30.193 1.00 22.40 76 VAL A N 1
ATOM 691 C CA . VAL A 1 86 ? 7.707 12.708 -29.906 1.00 24.88 76 VAL A CA 1
ATOM 692 C C . VAL A 1 86 ? 8.586 12.636 -31.168 1.00 26.81 76 VAL A C 1
ATOM 693 O O . VAL A 1 86 ? 9.438 13.501 -31.393 1.00 29.32 76 VAL A O 1
ATOM 697 N N . SER A 1 87 ? 8.354 11.623 -31.999 1.00 24.21 77 SER A N 1
ATOM 698 C CA . SER A 1 87 ? 9.085 11.485 -33.258 1.00 25.64 77 SER A CA 1
ATOM 699 C C . SER A 1 87 ? 8.175 11.006 -34.386 1.00 24.63 77 SER A C 1
ATOM 700 O O . SER A 1 87 ? 7.372 10.097 -34.203 1.00 23.99 77 SER A O 1
ATOM 703 N N . ALA A 1 88 ? 8.297 11.629 -35.551 1.00 22.51 78 ALA A N 1
ATOM 704 C CA . ALA A 1 88 ? 7.524 11.199 -36.714 1.00 23.07 78 ALA A CA 1
ATOM 705 C C . ALA A 1 88 ? 8.440 11.190 -37.923 1.00 25.28 78 ALA A C 1
ATOM 706 O O . ALA A 1 88 ? 8.614 12.204 -38.590 1.00 27.35 78 ALA A O 1
ATOM 708 N N . LYS A 1 89 ? 9.041 10.035 -38.179 1.00 24.32 79 LYS A N 1
ATOM 709 C CA . LYS A 1 89 ? 10.003 9.885 -39.264 1.00 24.76 79 LYS A CA 1
ATOM 710 C C . LYS A 1 89 ? 9.415 8.998 -40.343 1.00 25.59 79 LYS A C 1
ATOM 711 O O . LYS A 1 89 ? 8.355 8.396 -40.153 1.00 22.65 79 LYS A O 1
ATOM 717 N N . LYS A 1 90 ? 10.091 8.918 -41.483 1.00 25.30 80 LYS A N 1
ATOM 718 C CA . LYS A 1 90 ? 9.515 8.216 -42.621 1.00 25.72 80 LYS A CA 1
ATOM 719 C C . LYS A 1 90 ? 9.083 6.792 -42.264 1.00 28.39 80 LYS A C 1
ATOM 720 O O . LYS A 1 90 ? 8.031 6.322 -42.711 1.00 29.96 80 LYS A O 1
ATOM 726 N N . GLN A 1 91 ? 9.879 6.107 -41.451 1.00 25.83 81 GLN A N 1
ATOM 727 C CA . GLN A 1 91 ? 9.581 4.712 -41.141 1.00 27.43 81 GLN A CA 1
ATOM 728 C C . GLN A 1 91 ? 9.578 4.406 -39.644 1.00 26.72 81 GLN A C 1
ATOM 729 O O . GLN A 1 91 ? 9.851 3.281 -39.221 1.00 27.20 81 GLN A O 1
ATOM 735 N N . GLU A 1 92 ? 9.262 5.412 -38.843 1.00 25.75 82 GLU A N 1
ATOM 736 C CA . GLU A 1 92 ? 9.229 5.223 -37.400 1.00 25.51 82 GLU A CA 1
ATOM 737 C C . GLU A 1 92 ? 8.382 6.283 -36.713 1.00 23.32 82 GLU A C 1
ATOM 738 O O . GLU A 1 92 ? 8.534 7.487 -36.969 1.00 25.15 82 GLU A O 1
ATOM 744 N N . LEU A 1 93 ? 7.473 5.828 -35.851 1.00 20.78 83 LEU A N 1
ATOM 745 C CA . LEU A 1 93 ? 6.643 6.728 -35.073 1.00 21.34 83 LEU A CA 1
ATOM 746 C C . LEU A 1 93 ? 6.892 6.454 -33.605 1.00 20.80 83 LEU A C 1
ATOM 747 O O . LEU A 1 93 ? 6.957 5.301 -33.191 1.00 23.23 83 LEU A O 1
ATOM 752 N N . GLU A 1 94 ? 7.046 7.515 -32.828 1.00 20.78 84 GLU A N 1
ATOM 753 C CA . GLU A 1 94 ? 7.164 7.373 -31.380 1.00 22.27 84 GLU A CA 1
ATOM 754 C C . GLU A 1 94 ? 6.184 8.310 -30.687 1.00 22.63 84 GLU A C 1
ATOM 755 O O . GLU A 1 94 ? 6.148 9.508 -30.973 1.00 23.67 84 GLU A O 1
ATOM 761 N N . PHE A 1 95 ? 5.377 7.753 -29.787 1.00 22.38 85 PHE A N 1
ATOM 762 C CA . PHE A 1 95 ? 4.371 8.525 -29.063 1.00 21.84 85 PHE A CA 1
ATOM 763 C C . PHE A 1 95 ? 4.522 8.315 -27.565 1.00 23.69 85 PHE A C 1
ATOM 764 O O . PHE A 1 95 ? 4.880 7.226 -27.116 1.00 25.65 85 PHE A O 1
ATOM 772 N N . GLU A 1 96 ? 4.226 9.358 -26.799 1.00 21.78 86 GLU A N 1
ATOM 773 C CA . GLU A 1 96 ? 4.000 9.214 -25.371 1.00 21.85 86 GLU A CA 1
ATOM 774 C C . GLU A 1 96 ? 2.504 9.027 -25.171 1.00 20.03 86 GLU A C 1
ATOM 775 O O . GLU A 1 96 ? 1.703 9.532 -25.954 1.00 20.36 86 GLU A O 1
ATOM 781 N N . LEU A 1 97 ? 2.125 8.274 -24.144 1.00 18.05 87 LEU A N 1
ATOM 782 C CA . LEU A 1 97 ? 0.722 8.025 -23.877 1.00 16.63 87 LEU A CA 1
ATOM 783 C C . LEU A 1 97 ? 0.552 8.171 -22.371 1.00 21.21 87 LEU A C 1
ATOM 784 O O . LEU A 1 97 ? 1.269 7.535 -21.593 1.00 21.05 87 LEU A O 1
ATOM 789 N N . GLU A 1 98 ? -0.357 9.035 -21.948 1.00 19.14 88 GLU A N 1
ATOM 790 C CA . GLU A 1 98 ? -0.554 9.177 -20.513 1.00 24.81 88 GLU A CA 1
ATOM 791 C C . GLU A 1 98 ? -1.914 9.724 -20.126 1.00 21.29 88 GLU A C 1
ATOM 792 O O . GLU A 1 98 ? -2.740 10.034 -20.978 1.00 21.07 88 GLU A O 1
ATOM 798 N N . GLY A 1 99 ? -2.133 9.824 -18.819 1.00 22.71 89 GLY A N 1
ATOM 799 C CA . GLY A 1 99 ? -3.405 10.254 -18.272 1.00 23.53 89 GLY A CA 1
ATOM 800 C C . GLY A 1 99 ? -3.633 9.593 -16.928 1.00 23.64 89 GLY A C 1
ATOM 801 O O . GLY A 1 99 ? -2.910 8.671 -16.558 1.00 24.53 89 GLY A O 1
ATOM 802 N N . PRO A 1 100 ? -4.645 10.055 -16.191 1.00 23.91 90 PRO A N 1
ATOM 803 C CA . PRO A 1 100 ? -4.868 9.572 -14.822 1.00 25.74 90 PRO A CA 1
ATOM 804 C C . PRO A 1 100 ? -5.113 8.067 -14.724 1.00 23.95 90 PRO A C 1
ATOM 805 O O . PRO A 1 100 ? -4.699 7.454 -13.743 1.00 24.15 90 PRO A O 1
ATOM 809 N N . ILE A 1 101 ? -5.769 7.477 -15.716 1.00 22.41 91 ILE A N 1
ATOM 810 C CA . ILE A 1 101 ? -6.035 6.044 -15.663 1.00 20.88 91 ILE A CA 1
ATOM 811 C C . ILE A 1 101 ? -4.738 5.272 -15.865 1.00 20.67 91 ILE A C 1
ATOM 812 O O . ILE A 1 101 ? -4.446 4.297 -15.161 1.00 24.10 91 ILE A O 1
ATOM 817 N N . ILE A 1 102 ? -3.943 5.736 -16.817 1.00 21.31 92 ILE A N 1
ATOM 818 C CA . ILE A 1 102 ? -2.653 5.135 -17.078 1.00 22.00 92 ILE A CA 1
ATOM 819 C C . ILE A 1 102 ? -1.730 5.292 -15.875 1.00 22.70 92 ILE A C 1
ATOM 820 O O . ILE A 1 102 ? -1.053 4.342 -15.487 1.00 25.03 92 ILE A O 1
ATOM 825 N N . SER A 1 103 ? -1.715 6.477 -15.270 1.00 22.20 93 SER A N 1
ATOM 826 C CA . SER A 1 103 ? -0.880 6.681 -14.088 1.00 23.99 93 SER A CA 1
ATOM 827 C C . SER A 1 103 ? -1.239 5.693 -12.978 1.00 25.34 93 SER A C 1
ATOM 828 O O . SER A 1 103 ? -0.360 5.211 -12.251 1.00 27.24 93 SER A O 1
ATOM 831 N N . ASN A 1 104 ? -2.524 5.387 -12.848 1.00 22.18 94 ASN A N 1
ATOM 832 C CA . ASN A 1 104 ? -2.958 4.466 -11.799 1.00 20.75 94 ASN A CA 1
ATOM 833 C C . ASN A 1 104 ? -2.522 3.039 -12.117 1.00 22.59 94 ASN A C 1
ATOM 834 O O . ASN A 1 104 ? -2.155 2.275 -11.223 1.00 23.04 94 ASN A O 1
ATOM 839 N N . ARG A 1 105 ? -2.558 2.682 -13.399 1.00 21.20 95 ARG A N 1
ATOM 840 C CA . ARG A 1 105 ? -2.046 1.378 -13.828 1.00 21.79 95 ARG A CA 1
ATOM 841 C C . ARG A 1 105 ? -0.550 1.252 -13.555 1.00 25.73 95 ARG A C 1
ATOM 842 O O . ARG A 1 105 ? -0.089 0.224 -13.064 1.00 27.16 95 ARG A O 1
ATOM 850 N N . LEU A 1 106 ? 0.212 2.288 -13.891 1.00 24.80 96 LEU A N 1
ATOM 851 C CA . LEU A 1 106 ? 1.658 2.216 -13.733 1.00 24.36 96 LEU A CA 1
ATOM 852 C C . LEU A 1 106 ? 2.057 2.094 -12.271 1.00 26.85 96 LEU A C 1
ATOM 853 O O . LEU A 1 106 ? 3.063 1.465 -11.947 1.00 27.62 96 LEU A O 1
ATOM 858 N N . LYS A 1 107 ? 1.268 2.714 -11.403 1.00 29.35 97 LYS A N 1
ATOM 859 C CA . LYS A 1 107 ? 1.540 2.721 -9.973 1.00 31.53 97 LYS A CA 1
ATOM 860 C C . LYS A 1 107 ? 1.240 1.376 -9.311 1.00 31.04 97 LYS A C 1
ATOM 861 O O . LYS A 1 107 ? 1.996 0.925 -8.438 1.00 34.00 97 LYS A O 1
ATOM 867 N N . HIS A 1 108 ? 0.145 0.737 -9.715 1.00 25.34 98 HIS A N 1
ATOM 868 C CA . HIS A 1 108 ? -0.363 -0.431 -8.983 1.00 24.14 98 HIS A CA 1
ATOM 869 C C . HIS A 1 108 ? -0.284 -1.784 -9.697 1.00 28.86 98 HIS A C 1
ATOM 870 O O . HIS A 1 108 ? -0.509 -2.820 -9.072 1.00 31.77 98 HIS A O 1
ATOM 877 N N . GLN A 1 109 ? 0.024 -1.785 -10.993 1.00 30.60 99 GLN A N 1
ATOM 878 C CA . GLN A 1 109 ? 0.213 -3.038 -11.730 1.00 28.95 99 GLN A CA 1
ATOM 879 C C . GLN A 1 109 ? 1.704 -3.322 -11.896 1.00 31.42 99 GLN A C 1
ATOM 880 O O . GLN A 1 109 ? 2.501 -2.397 -12.046 1.00 34.50 99 GLN A O 1
ATOM 886 N N . LYS A 1 110 ? 2.081 -4.598 -11.878 1.00 32.17 100 LYS A N 1
ATOM 887 C CA . LYS A 1 110 ? 3.481 -4.964 -12.067 1.00 34.19 100 LYS A CA 1
ATOM 888 C C . LYS A 1 110 ? 3.971 -4.545 -13.449 1.00 37.36 100 LYS A C 1
ATOM 889 O O . LYS A 1 110 ? 4.991 -3.868 -13.575 1.00 36.39 100 LYS A O 1
ATOM 895 N N . GLU A 1 111 ? 3.232 -4.946 -14.482 1.00 40.31 101 GLU A N 1
ATOM 896 C CA . GLU A 1 111 ? 3.542 -4.535 -15.849 1.00 39.61 101 GLU A CA 1
ATOM 897 C C . GLU A 1 111 ? 2.272 -4.293 -16.668 1.00 36.15 101 GLU A C 1
ATOM 898 O O . GLU A 1 111 ? 1.702 -5.221 -17.241 1.00 36.67 101 GLU A O 1
ATOM 904 N N . PRO A 1 112 ? 1.825 -3.035 -16.714 1.00 34.13 102 PRO A N 1
ATOM 905 C CA . PRO A 1 112 ? 0.656 -2.678 -17.519 1.00 33.95 102 PRO A CA 1
ATOM 906 C C . PRO A 1 112 ? 0.839 -3.127 -18.972 1.00 32.86 102 PRO A C 1
ATOM 907 O O . PRO A 1 112 ? 1.971 -3.269 -19.443 1.00 33.25 102 PRO A O 1
ATOM 911 N N . CYS A 1 113 ? -0.272 -3.346 -19.666 1.00 28.46 103 CYS A N 1
ATOM 912 C CA . CYS A 1 113 ? -0.243 -3.851 -21.031 1.00 29.62 103 CYS A CA 1
ATOM 913 C C . CYS A 1 113 ? -0.846 -2.822 -21.968 1.00 25.36 103 CYS A C 1
ATOM 914 O O . CYS A 1 113 ? -1.913 -2.281 -21.693 1.00 26.25 103 CYS A O 1
ATOM 917 N N . PHE A 1 114 ? -0.158 -2.542 -23.074 1.00 20.52 104 PHE A N 1
ATOM 918 C CA . PHE A 1 114 ? -0.717 -1.661 -24.092 1.00 20.17 104 PHE A CA 1
ATOM 919 C C . PHE A 1 114 ? -0.652 -2.290 -25.490 1.00 19.08 104 PHE A C 1
ATOM 920 O O . PHE A 1 114 ? -0.447 -1.600 -26.486 1.00 19.49 104 PHE A O 1
ATOM 928 N N . GLN A 1 115 ? -0.838 -3.604 -25.555 1.00 18.44 105 GLN A N 1
ATOM 929 C CA . GLN A 1 115 ? -0.803 -4.303 -26.832 1.00 15.37 105 GLN A CA 1
ATOM 930 C C . GLN A 1 115 ? -1.988 -3.951 -27.725 1.00 18.47 105 GLN A C 1
ATOM 931 O O . GLN A 1 115 ? -1.861 -3.967 -28.956 1.00 18.88 105 GLN A O 1
ATOM 937 N N . LEU A 1 116 ? -3.132 -3.625 -27.121 1.00 19.52 106 LEU A N 1
ATOM 938 C CA . LEU A 1 116 ? -4.286 -3.198 -27.912 1.00 19.41 106 LEU A CA 1
ATOM 939 C C . LEU A 1 116 ? -3.917 -1.961 -28.729 1.00 20.37 106 LEU A C 1
ATOM 940 O O . LEU A 1 116 ? -4.131 -1.903 -29.957 1.00 18.64 106 LEU A O 1
ATOM 945 N N . GLU A 1 117 ? -3.344 -0.978 -28.039 1.00 17.85 107 GLU A N 1
ATOM 946 C CA . GLU A 1 117 ? -2.918 0.268 -28.663 1.00 16.25 107 GLU A CA 1
ATOM 947 C C . GLU A 1 117 ? -1.802 0.042 -29.700 1.00 18.17 107 GLU A C 1
ATOM 948 O O . GLU A 1 117 ? -1.839 0.613 -30.803 1.00 19.42 107 GLU A O 1
ATOM 954 N N . ALA A 1 118 ? -0.821 -0.791 -29.348 1.00 20.38 108 ALA A N 1
ATOM 955 C CA . ALA A 1 118 ? 0.300 -1.102 -30.245 1.00 19.77 108 ALA A CA 1
ATOM 956 C C . ALA A 1 118 ? -0.177 -1.763 -31.531 1.00 21.63 108 ALA A C 1
ATOM 957 O O . ALA A 1 118 ? 0.246 -1.385 -32.624 1.00 20.45 108 ALA A O 1
ATOM 959 N N . GLY A 1 119 ? -1.043 -2.761 -31.393 1.00 19.30 109 GLY A N 1
ATOM 960 C CA . GLY A 1 119 ? -1.584 -3.459 -32.548 1.00 17.70 109 GLY A CA 1
ATOM 961 C C . GLY A 1 119 ? -2.411 -2.543 -33.430 1.00 21.73 109 GLY A C 1
ATOM 962 O O . GLY A 1 119 ? -2.330 -2.606 -34.665 1.00 22.08 109 GLY A O 1
ATOM 963 N N . PHE A 1 120 ? -3.214 -1.694 -32.793 1.00 19.97 110 PHE A N 1
ATOM 964 C CA . PHE A 1 120 ? -4.053 -0.748 -33.516 1.00 20.61 110 PHE A CA 1
ATOM 965 C C . PHE A 1 120 ? -3.185 0.150 -34.397 1.00 20.45 110 PHE A C 1
ATOM 966 O O . PHE A 1 120 ? -3.448 0.286 -35.592 1.00 20.18 110 PHE A O 1
ATOM 974 N N . ILE A 1 121 ? -2.145 0.751 -33.819 1.00 18.67 111 ILE A N 1
ATOM 975 C CA . ILE A 1 121 ? -1.285 1.636 -34.604 1.00 19.62 111 ILE A CA 1
ATOM 976 C C . ILE A 1 121 ? -0.580 0.876 -35.726 1.00 19.02 111 ILE A C 1
ATOM 977 O O . ILE A 1 121 ? -0.557 1.332 -36.869 1.00 22.18 111 ILE A O 1
ATOM 982 N N . ALA A 1 122 ? -0.027 -0.293 -35.406 1.00 20.07 112 ALA A N 1
ATOM 983 C CA . ALA A 1 122 ? 0.695 -1.089 -36.403 1.00 20.81 112 ALA A CA 1
ATOM 984 C C . ALA A 1 122 ? -0.196 -1.412 -37.606 1.00 21.63 112 ALA A C 1
ATOM 985 O O . ALA A 1 122 ? 0.213 -1.269 -38.771 1.00 23.47 112 ALA A O 1
ATOM 987 N N . GLU A 1 123 ? -1.415 -1.849 -37.330 1.00 18.69 113 GLU A N 1
ATOM 988 C CA . GLU A 1 123 ? -2.332 -2.215 -38.409 1.00 20.90 113 GLU A CA 1
ATOM 989 C C . GLU A 1 123 ? -2.796 -0.992 -39.202 1.00 20.90 113 GLU A C 1
ATOM 990 O O . GLU A 1 123 ? -2.897 -1.048 -40.435 1.00 21.95 113 GLU A O 1
ATOM 996 N N . GLN A 1 124 ? -3.066 0.116 -38.514 1.00 20.29 114 GLN A N 1
ATOM 997 C CA . GLN A 1 124 ? -3.448 1.336 -39.229 1.00 20.33 114 GLN A CA 1
ATOM 998 C C . GLN A 1 124 ? -2.371 1.752 -40.244 1.00 20.18 114 GLN A C 1
ATOM 999 O O . GLN A 1 124 ? -2.678 2.117 -41.377 1.00 21.75 114 GLN A O 1
ATOM 1005 N N . ILE A 1 125 ? -1.116 1.730 -39.811 1.00 19.58 115 ILE A N 1
ATOM 1006 C CA . ILE A 1 125 ? -0.004 2.137 -40.656 1.00 20.67 115 ILE A CA 1
ATOM 1007 C C . ILE A 1 125 ? 0.032 1.283 -41.918 1.00 22.09 115 ILE A C 1
ATOM 1008 O O . ILE A 1 125 ? 0.273 1.788 -43.019 1.00 23.48 115 ILE A O 1
ATOM 1013 N N . GLN A 1 126 ? -0.233 -0.010 -41.763 1.00 19.79 116 GLN A N 1
ATOM 1014 C CA . GLN A 1 126 ? -0.215 -0.925 -42.899 1.00 21.28 116 GLN A CA 1
ATOM 1015 C C . GLN A 1 126 ? -1.426 -0.785 -43.831 1.00 21.56 116 GLN A C 1
ATOM 1016 O O . GLN A 1 126 ? -1.290 -0.914 -45.056 1.00 21.75 116 GLN A O 1
ATOM 1022 N N . LEU A 1 127 ? -2.597 -0.537 -43.251 1.00 21.45 117 LEU A N 1
ATOM 1023 C CA . LEU A 1 127 ? -3.816 -0.302 -44.018 1.00 23.20 117 LEU A CA 1
ATOM 1024 C C . LEU A 1 127 ? -3.641 0.901 -44.923 1.00 24.68 117 LEU A C 1
ATOM 1025 O O . LEU A 1 127 ? -4.160 0.934 -46.036 1.00 25.70 117 LEU A O 1
ATOM 1038 N N . ASN A 1 129 ? -0.776 2.080 -46.136 1.00 25.63 119 ASN A N 1
ATOM 1039 C CA . ASN A 1 129 ? 0.331 1.990 -47.085 1.00 27.04 119 ASN A CA 1
ATOM 1040 C C . ASN A 1 129 ? 0.722 0.558 -47.436 1.00 30.80 119 ASN A C 1
ATOM 1041 O O . ASN A 1 129 ? 1.414 -0.109 -46.667 1.00 30.06 119 ASN A O 1
ATOM 1046 N N . ASP A 1 130 ? 0.305 0.105 -48.619 1.00 31.97 120 ASP A N 1
ATOM 1047 C CA . ASP A 1 130 ? 0.548 -1.272 -49.041 1.00 35.24 120 ASP A CA 1
ATOM 1048 C C . ASP A 1 130 ? 2.016 -1.561 -49.359 1.00 37.07 120 ASP A C 1
ATOM 1049 O O . ASP A 1 130 ? 2.367 -2.690 -49.691 1.00 38.27 120 ASP A O 1
ATOM 1054 N N . GLN A 1 131 ? 2.869 -0.547 -49.251 1.00 35.78 121 GLN A N 1
ATOM 1055 C CA . GLN A 1 131 ? 4.298 -0.732 -49.474 1.00 34.53 121 GLN A CA 1
ATOM 1056 C C . GLN A 1 131 ? 5.077 -1.021 -48.194 1.00 33.34 121 GLN A C 1
ATOM 1057 O O . GLN A 1 131 ? 6.281 -1.272 -48.237 1.00 36.49 121 GLN A O 1
ATOM 1063 N N . ILE A 1 132 ? 4.385 -0.984 -47.055 1.00 34.80 122 ILE A N 1
ATOM 1064 C CA . ILE A 1 132 ? 5.000 -1.315 -45.775 1.00 31.50 122 ILE A CA 1
ATOM 1065 C C . ILE A 1 132 ? 5.062 -2.824 -45.612 1.00 36.14 122 ILE A C 1
ATOM 1066 O O . ILE A 1 132 ? 4.053 -3.516 -45.769 1.00 39.28 122 ILE A O 1
ATOM 1071 N N . ALA A 1 133 ? 6.250 -3.330 -45.304 1.00 37.47 123 ALA A N 1
ATOM 1072 C CA . ALA A 1 133 ? 6.441 -4.764 -45.177 1.00 42.09 123 ALA A CA 1
ATOM 1073 C C . ALA A 1 133 ? 6.003 -5.277 -43.810 1.00 45.71 123 ALA A C 1
ATOM 1074 O O . ALA A 1 133 ? 4.861 -5.701 -43.631 1.00 50.16 123 ALA A O 1
ATOM 1076 N N . GLU A 1 134 ? 6.916 -5.247 -42.849 1.00 43.31 124 GLU A N 1
ATOM 1077 C CA . GLU A 1 134 ? 6.604 -5.680 -41.496 1.00 42.66 124 GLU A CA 1
ATOM 1078 C C . GLU A 1 134 ? 6.885 -4.538 -40.539 1.00 39.05 124 GLU A C 1
ATOM 1079 O O . GLU A 1 134 ? 7.755 -3.708 -40.796 1.00 39.52 124 GLU A O 1
ATOM 1081 N N . SER A 1 135 ? 6.146 -4.486 -39.439 1.00 37.03 125 SER A N 1
ATOM 1082 C CA . SER A 1 135 ? 6.435 -3.494 -38.422 1.00 35.75 125 SER A CA 1
ATOM 1083 C C . SER A 1 135 ? 6.869 -4.175 -37.139 1.00 33.34 125 SER A C 1
ATOM 1084 O O . SER A 1 135 ? 6.663 -5.378 -36.955 1.00 32.52 125 SER A O 1
ATOM 1087 N N . TYR A 1 136 ? 7.493 -3.390 -36.271 1.00 30.81 126 TYR A N 1
ATOM 1088 C CA . TYR A 1 136 ? 7.949 -3.855 -34.974 1.00 29.74 126 TYR A CA 1
ATOM 1089 C C . TYR A 1 136 ? 7.497 -2.813 -33.976 1.00 27.57 126 TYR A C 1
ATOM 1090 O O . TYR A 1 136 ? 7.587 -1.614 -34.243 1.00 27.51 126 TYR A O 1
ATOM 1099 N N . GLU A 1 137 ? 6.981 -3.262 -32.838 1.00 25.93 127 GLU A N 1
ATOM 1100 C CA . GLU A 1 137 ? 6.417 -2.340 -31.868 1.00 26.37 127 GLU A CA 1
ATOM 1101 C C . GLU A 1 137 ? 7.133 -2.474 -30.534 1.00 25.98 127 GLU A C 1
ATOM 1102 O O . GLU A 1 137 ? 7.556 -3.564 -30.155 1.00 29.22 127 GLU A O 1
ATOM 1108 N N . GLN A 1 138 ? 7.281 -1.356 -29.838 1.00 23.74 128 GLN A N 1
ATOM 1109 C CA . GLN A 1 138 ? 7.843 -1.359 -28.487 1.00 23.44 128 GLN A CA 1
ATOM 1110 C C . GLN A 1 138 ? 6.916 -0.584 -27.563 1.00 24.00 128 GLN A C 1
ATOM 1111 O O . GLN A 1 138 ? 6.422 0.484 -27.926 1.00 25.12 128 GLN A O 1
ATOM 1117 N N . VAL A 1 139 ? 6.683 -1.113 -26.367 1.00 22.72 129 VAL A N 1
ATOM 1118 C CA . VAL A 1 139 ? 5.966 -0.368 -25.333 1.00 25.01 129 VAL A CA 1
ATOM 1119 C C . VAL A 1 139 ? 6.876 -0.258 -24.115 1.00 25.80 129 VAL A C 1
ATOM 1120 O O . VAL A 1 139 ? 7.151 -1.253 -23.450 1.00 25.73 129 VAL A O 1
ATOM 1124 N N . LYS A 1 140 ? 7.349 0.956 -23.850 1.00 25.75 130 LYS A N 1
ATOM 1125 C CA . LYS A 1 140 ? 8.329 1.206 -22.802 1.00 29.25 130 LYS A CA 1
ATOM 1126 C C . LYS A 1 140 ? 7.673 1.952 -21.659 1.00 28.22 130 LYS A C 1
ATOM 1127 O O . LYS A 1 140 ? 7.051 2.995 -21.861 1.00 28.90 130 LYS A O 1
ATOM 1133 N N . LYS A 1 141 ? 7.833 1.423 -20.452 1.00 29.04 131 LYS A N 1
ATOM 1134 C CA . LYS A 1 141 ? 7.243 2.036 -19.278 1.00 32.26 131 LYS A CA 1
ATOM 1135 C C . LYS A 1 141 ? 8.174 3.099 -18.729 1.00 35.10 131 LYS A C 1
ATOM 1136 O O . LYS A 1 141 ? 9.368 2.848 -18.517 1.00 36.48 131 LYS A O 1
ATOM 1142 N N . ARG A 1 142 ? 7.634 4.291 -18.515 1.00 35.67 132 ARG A N 1
ATOM 1143 C CA . ARG A 1 142 ? 8.349 5.329 -17.787 1.00 39.55 132 ARG A CA 1
ATOM 1144 C C . ARG A 1 142 ? 7.615 5.609 -16.475 1.00 40.64 132 ARG A C 1
ATOM 1145 O O . ARG A 1 142 ? 6.627 4.937 -16.151 1.00 41.16 132 ARG A O 1
ATOM 1153 N N . ALA A 1 143 ? 8.098 6.585 -15.715 1.00 41.50 133 ALA A N 1
ATOM 1154 C CA . ALA A 1 143 ? 7.559 6.833 -14.384 1.00 44.23 133 ALA A CA 1
ATOM 1155 C C . ALA A 1 143 ? 6.083 7.219 -14.413 1.00 44.09 133 ALA A C 1
ATOM 1156 O O . ALA A 1 143 ? 5.281 6.734 -13.597 1.00 46.66 133 ALA A O 1
ATOM 1158 N N . ASP A 1 144 ? 5.725 8.088 -15.356 1.00 37.17 134 ASP A N 1
ATOM 1159 C CA . ASP A 1 144 ? 4.390 8.665 -15.376 1.00 33.17 134 ASP A CA 1
ATOM 1160 C C . ASP A 1 144 ? 3.739 8.579 -16.747 1.00 29.68 134 ASP A C 1
ATOM 1161 O O . ASP A 1 144 ? 2.757 9.267 -17.016 1.00 30.52 134 ASP A O 1
ATOM 1163 N N . LYS A 1 145 ? 4.281 7.729 -17.610 1.00 29.33 135 LYS A N 1
ATOM 1164 C CA . LYS A 1 145 ? 3.755 7.603 -18.963 1.00 26.25 135 LYS A CA 1
ATOM 1165 C C . LYS A 1 145 ? 4.330 6.361 -19.628 1.00 27.85 135 LYS A C 1
ATOM 1166 O O . LYS A 1 145 ? 5.289 5.768 -19.135 1.00 28.93 135 LYS A O 1
ATOM 1172 N N . VAL A 1 146 ? 3.748 5.959 -20.752 1.00 22.33 136 VAL A N 1
ATOM 1173 C CA . VAL A 1 146 ? 4.393 4.932 -21.560 1.00 24.20 136 VAL A CA 1
ATOM 1174 C C . VAL A 1 146 ? 4.742 5.497 -22.917 1.00 21.91 136 VAL A C 1
ATOM 1175 O O . VAL A 1 146 ? 4.148 6.471 -23.370 1.00 24.61 136 VAL A O 1
ATOM 1179 N N . VAL A 1 147 ? 5.724 4.881 -23.551 1.00 20.69 137 VAL A N 1
ATOM 1180 C CA . VAL A 1 147 ? 6.158 5.316 -24.858 1.00 21.70 137 VAL A CA 1
ATOM 1181 C C . VAL A 1 147 ? 5.850 4.182 -25.814 1.00 23.56 137 VAL A C 1
ATOM 1182 O O . VAL A 1 147 ? 6.266 3.046 -25.587 1.00 27.73 137 VAL A O 1
ATOM 1186 N N . LEU A 1 148 ? 5.097 4.489 -26.868 1.00 20.36 138 LEU A N 1
ATOM 1187 C CA . LEU A 1 148 ? 4.766 3.506 -27.889 1.00 22.64 138 LEU A CA 1
ATOM 1188 C C . LEU A 1 148 ? 5.619 3.826 -29.098 1.00 22.24 138 LEU A C 1
ATOM 1189 O O . LEU A 1 148 ? 5.574 4.950 -29.588 1.00 22.84 138 LEU A O 1
ATOM 1194 N N . THR A 1 149 ? 6.408 2.856 -29.556 1.00 20.31 139 THR A N 1
ATOM 1195 C CA . THR A 1 149 ? 7.224 3.040 -30.759 1.00 21.24 139 THR A CA 1
ATOM 1196 C C . THR A 1 149 ? 6.880 1.981 -31.797 1.00 25.00 139 THR A C 1
ATOM 1197 O O . THR A 1 149 ? 6.838 0.788 -31.496 1.00 26.39 139 THR A O 1
ATOM 1201 N N . VAL A 1 150 ? 6.621 2.428 -33.023 1.00 25.29 140 VAL A N 1
ATOM 1202 C CA . VAL A 1 150 ? 6.368 1.520 -34.123 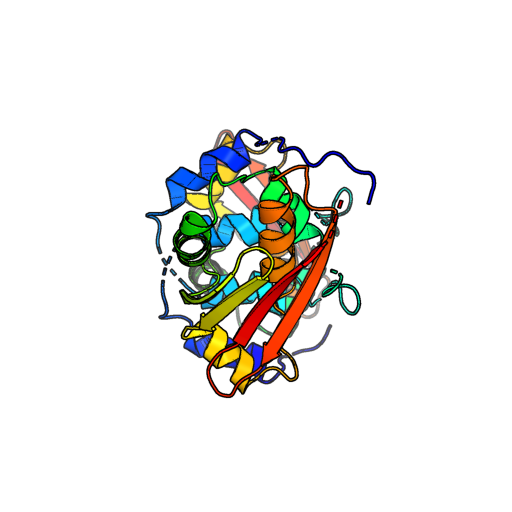1.00 24.08 140 VAL A CA 1
ATOM 1203 C C . VAL A 1 150 ? 7.325 1.894 -35.247 1.00 25.28 140 VAL A C 1
ATOM 1204 O O . VAL A 1 150 ? 7.426 3.060 -35.629 1.00 25.11 140 VAL A O 1
ATOM 1208 N N . LYS A 1 151 ? 8.065 0.912 -35.741 1.00 24.63 141 LYS A N 1
ATOM 1209 C CA . LYS A 1 151 ? 8.992 1.159 -36.833 1.00 26.70 141 LYS A CA 1
ATOM 1210 C C . LYS A 1 151 ? 8.794 0.057 -37.856 1.00 29.80 141 LYS A C 1
ATOM 1211 O O . LYS A 1 151 ? 8.225 -0.982 -37.543 1.00 31.24 141 LYS A O 1
ATOM 1217 N N . TRP A 1 152 ? 9.236 0.276 -39.086 1.00 30.82 142 TRP A N 1
ATOM 1218 C CA . TRP A 1 152 ? 8.949 -0.708 -40.123 1.00 31.34 142 TRP A CA 1
ATOM 1219 C C . TRP A 1 152 ? 9.916 -0.663 -41.301 1.00 32.93 142 TRP A C 1
ATOM 1220 O O . TRP A 1 152 ? 10.665 0.302 -41.490 1.00 33.47 142 TRP A O 1
ATOM 1231 N N . ASP A 1 153 ? 9.893 -1.733 -42.084 1.00 34.77 143 ASP A N 1
ATOM 1232 C CA . ASP A 1 153 ? 10.658 -1.800 -43.320 1.00 37.67 143 ASP A CA 1
ATOM 1233 C C . ASP A 1 153 ? 9.705 -1.669 -44.498 1.00 36.29 143 ASP A C 1
ATOM 1234 O O . ASP A 1 153 ? 8.523 -2.002 -44.386 1.00 36.61 143 ASP A O 1
ATOM 1247 N N . LYS A 1 155 ? 8.572 -2.857 -48.325 1.00 45.80 145 LYS A N 1
ATOM 1248 C CA . LYS A 1 155 ? 8.680 -4.082 -49.106 1.00 50.76 145 LYS A CA 1
ATOM 1249 C C . LYS A 1 155 ? 9.014 -3.768 -50.555 1.00 53.17 145 LYS A C 1
ATOM 1250 O O . LYS A 1 155 ? 9.804 -2.862 -50.821 1.00 50.24 145 LYS A O 1
ATOM 1256 N N . HIS B 1 8 ? -14.422 -17.275 -7.046 1.00 56.34 -2 HIS B N 1
ATOM 1257 C CA . HIS B 1 8 ? -13.095 -17.878 -6.915 1.00 46.48 -2 HIS B CA 1
ATOM 1258 C C . HIS B 1 8 ? -12.374 -17.307 -5.699 1.00 56.80 -2 HIS B C 1
ATOM 1259 O O . HIS B 1 8 ? -12.430 -17.883 -4.603 1.00 60.60 -2 HIS B O 1
ATOM 1261 N N . SER B 1 9 ? -11.717 -16.163 -5.877 1.00 47.60 -1 SER B N 1
ATOM 1262 C CA . SER B 1 9 ? -11.009 -15.522 -4.768 1.00 44.01 -1 SER B CA 1
ATOM 1263 C C . SER B 1 9 ? -11.766 -14.306 -4.230 1.00 40.21 -1 SER B C 1
ATOM 1264 O O . SER B 1 9 ? -12.315 -13.520 -5.000 1.00 38.11 -1 SER B O 1
ATOM 1267 N N . HIS B 1 10 ? -11.781 -14.133 -2.909 1.00 38.22 0 HIS B N 1
ATOM 1268 C CA . HIS B 1 10 ? -12.465 -12.974 -2.345 1.00 36.59 0 HIS B CA 1
ATOM 1269 C C . HIS B 1 10 ? -11.530 -11.807 -1.982 1.00 34.14 0 HIS B C 1
ATOM 1270 O O . HIS B 1 10 ? -11.951 -10.827 -1.355 1.00 36.22 0 HIS B O 1
ATOM 1285 N N . LYS B 1 12 ? -9.091 -8.743 -3.513 1.00 23.21 2 LYS B N 1
ATOM 1286 C CA . LYS B 1 12 ? -8.619 -7.946 -4.639 1.00 22.66 2 LYS B CA 1
ATOM 1287 C C . LYS B 1 12 ? -7.095 -7.830 -4.647 1.00 23.14 2 LYS B C 1
ATOM 1288 O O . LYS B 1 12 ? -6.451 -7.873 -3.589 1.00 24.99 2 LYS B O 1
ATOM 1294 N N . SER B 1 13 ? -6.518 -7.664 -5.833 1.00 22.50 3 SER B N 1
ATOM 1295 C CA . SER B 1 13 ? -5.137 -7.245 -5.930 1.00 23.88 3 SER B CA 1
ATOM 1296 C C . SER B 1 13 ? -5.117 -5.773 -5.552 1.00 23.21 3 SER B C 1
ATOM 1297 O O . SER B 1 13 ? -6.168 -5.127 -5.491 1.00 21.45 3 SER B O 1
ATOM 1300 N N . LYS B 1 14 ? -3.927 -5.245 -5.294 1.00 24.49 4 LYS B N 1
ATOM 1301 C CA . LYS B 1 14 ? -3.781 -3.826 -5.002 1.00 24.22 4 LYS B CA 1
ATOM 1302 C C . LYS B 1 14 ? -4.329 -2.989 -6.156 1.00 23.51 4 LYS B C 1
ATOM 1303 O O . LYS B 1 14 ? -5.013 -1.994 -5.933 1.00 24.74 4 LYS B O 1
ATOM 1309 N N . PHE B 1 15 ? -4.040 -3.386 -7.393 1.00 23.95 5 PHE B N 1
ATOM 1310 C CA . PHE B 1 15 ? -4.593 -2.634 -8.518 1.00 20.07 5 PHE B CA 1
ATOM 1311 C C . PHE B 1 15 ? -6.120 -2.674 -8.538 1.00 20.69 5 PHE B C 1
ATOM 1312 O O . PHE B 1 15 ? -6.779 -1.653 -8.758 1.00 22.02 5 PHE B O 1
ATOM 1320 N N . GLU B 1 16 ? -6.687 -3.855 -8.328 1.00 18.15 6 GLU B N 1
ATOM 1321 C CA . GLU B 1 16 ? -8.144 -3.979 -8.329 1.00 18.39 6 GLU B CA 1
ATOM 1322 C C . GLU B 1 16 ? -8.785 -3.100 -7.261 1.00 22.16 6 GLU B C 1
ATOM 1323 O O . GLU B 1 16 ? -9.857 -2.539 -7.467 1.00 24.49 6 GLU B O 1
ATOM 1329 N N . ALA B 1 17 ? -8.120 -2.961 -6.120 1.00 22.39 7 ALA B N 1
ATOM 1330 C CA . ALA B 1 17 ? -8.658 -2.107 -5.068 1.00 21.45 7 ALA B CA 1
ATOM 1331 C C . ALA B 1 17 ? -8.537 -0.638 -5.477 1.00 24.47 7 ALA B C 1
ATOM 1332 O O . ALA B 1 17 ? -9.365 0.193 -5.109 1.00 26.52 7 ALA B O 1
ATOM 1334 N N . SER B 1 18 ? -7.502 -0.332 -6.250 1.00 23.58 8 SER B N 1
ATOM 1335 C CA . SER B 1 18 ? -7.169 1.047 -6.590 1.00 24.08 8 SER B CA 1
ATOM 1336 C C . SER B 1 18 ? -8.168 1.683 -7.551 1.00 24.65 8 SER B C 1
ATOM 1337 O O . SER B 1 18 ? -8.245 2.911 -7.650 1.00 24.85 8 SER B O 1
ATOM 1340 N N . ILE B 1 19 ? -8.933 0.876 -8.276 1.00 23.13 9 ILE B N 1
ATOM 1341 C CA . ILE B 1 19 ? -9.810 1.495 -9.261 1.00 23.49 9 ILE B CA 1
ATOM 1342 C C . ILE B 1 19 ? -10.975 2.255 -8.610 1.00 24.51 9 ILE B C 1
ATOM 1343 O O . ILE B 1 19 ? -11.681 3.002 -9.277 1.00 23.59 9 ILE B O 1
ATOM 1348 N N . ASP B 1 20 ? -11.144 2.094 -7.297 1.00 27.57 10 ASP B N 1
ATOM 1349 C CA . ASP B 1 20 ? -12.137 2.877 -6.564 1.00 32.42 10 ASP B CA 1
ATOM 1350 C C . ASP B 1 20 ? -11.923 4.374 -6.724 1.00 33.60 10 ASP B C 1
ATOM 1351 O O . ASP B 1 20 ? -12.883 5.136 -6.801 1.00 34.56 10 ASP B O 1
ATOM 1356 N N . ASN B 1 21 ? -10.671 4.812 -6.752 1.00 33.37 11 ASN B N 1
ATOM 1357 C CA . ASN B 1 21 ? -10.444 6.246 -6.881 1.00 38.70 11 ASN B CA 1
ATOM 1358 C C . ASN B 1 21 ? -10.513 6.755 -8.317 1.00 34.94 11 ASN B C 1
ATOM 1359 O O . ASN B 1 21 ? -10.110 7.880 -8.594 1.00 36.15 11 ASN B O 1
ATOM 1364 N N . LEU B 1 22 ? -11.036 5.929 -9.222 1.00 29.09 12 LEU B N 1
ATOM 1365 C CA . LEU B 1 22 ? -11.324 6.379 -10.583 1.00 26.32 12 LEU B CA 1
ATOM 1366 C C . LEU B 1 22 ? -12.811 6.665 -10.752 1.00 26.52 12 LEU B C 1
ATOM 1367 O O . LEU B 1 22 ? -13.264 7.032 -11.836 1.00 26.81 12 LEU B O 1
ATOM 1372 N N . LYS B 1 23 ? -13.581 6.492 -9.685 1.00 27.17 13 LYS B N 1
ATOM 1373 C CA . LYS B 1 23 ? -15.033 6.608 -9.798 1.00 27.53 13 LYS B CA 1
ATOM 1374 C C . LYS B 1 23 ? -15.489 8.010 -10.195 1.00 30.14 13 LYS B C 1
ATOM 1375 O O . LYS B 1 23 ? -16.578 8.178 -10.739 1.00 31.35 13 LYS B O 1
ATOM 1381 N N . GLU B 1 24 ? -14.657 9.014 -9.933 1.00 32.40 14 GLU B N 1
ATOM 1382 C CA . GLU B 1 24 ? -15.016 10.387 -10.284 1.00 36.63 14 GLU B CA 1
ATOM 1383 C C . GLU B 1 24 ? -14.260 10.898 -11.512 1.00 36.86 14 GLU B C 1
ATOM 1384 O O . GLU B 1 24 ? -14.301 12.090 -11.832 1.00 38.89 14 GLU B O 1
ATOM 1390 N N . ILE B 1 25 ? -13.582 9.990 -12.206 1.00 30.04 15 ILE B N 1
ATOM 1391 C CA . ILE B 1 25 ? -12.901 10.344 -13.444 1.00 29.15 15 ILE B CA 1
ATOM 1392 C C . ILE B 1 25 ? -13.821 10.042 -14.623 1.00 29.40 15 ILE B C 1
ATOM 1393 O O . ILE B 1 25 ? -14.367 8.951 -14.730 1.00 27.23 15 ILE B O 1
ATOM 1398 N N . GLU B 1 26 ? -14.008 11.019 -15.499 1.00 31.98 16 GLU B N 1
ATOM 1399 C CA . GLU B 1 26 ? -14.954 10.858 -16.602 1.00 34.69 16 GLU B CA 1
ATOM 1400 C C . GLU B 1 26 ? -14.505 9.864 -17.677 1.00 31.95 16 GLU B C 1
ATOM 1401 O O . GLU B 1 26 ? -13.309 9.663 -17.916 1.00 34.09 16 GLU B O 1
ATOM 1415 N N . ASN B 1 28 ? -16.449 8.417 -21.538 1.00 24.65 18 ASN B N 1
ATOM 1416 C CA . ASN B 1 28 ? -17.667 8.443 -22.341 1.00 22.07 18 ASN B CA 1
ATOM 1417 C C . ASN B 1 28 ? -18.135 7.031 -22.699 1.00 23.42 18 ASN B C 1
ATOM 1418 O O . ASN B 1 28 ? -17.353 6.080 -22.652 1.00 23.38 18 ASN B O 1
ATOM 1423 N N . ALA B 1 29 ? -19.405 6.896 -23.062 1.00 22.81 19 ALA B N 1
ATOM 1424 C CA . ALA B 1 29 ? -19.997 5.581 -23.324 1.00 21.74 19 ALA B CA 1
ATOM 1425 C C . ALA B 1 29 ? -19.521 4.913 -24.617 1.00 22.45 19 ALA B C 1
ATOM 1426 O O . ALA B 1 29 ? -19.557 3.686 -24.734 1.00 23.89 19 ALA B O 1
ATOM 1428 N N . TYR B 1 30 ? -19.093 5.713 -25.589 1.00 21.39 20 TYR B N 1
ATOM 1429 C CA . TYR B 1 30 ? -18.482 5.173 -26.804 1.00 20.84 20 TYR B CA 1
ATOM 1430 C C . TYR B 1 30 ? -17.228 4.366 -26.468 1.00 22.11 20 TYR B C 1
ATOM 1431 O O . TYR B 1 30 ? -17.074 3.220 -26.903 1.00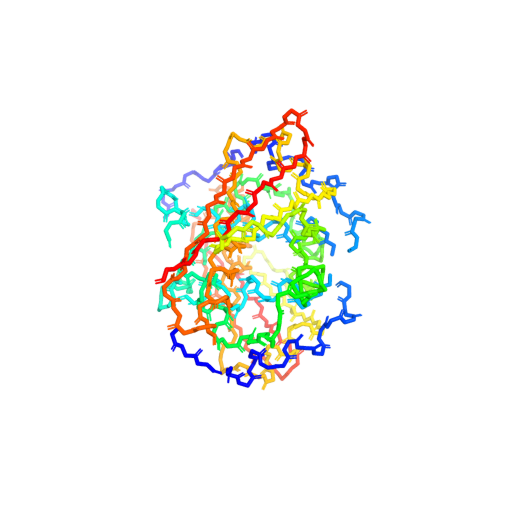 22.14 20 TYR B O 1
ATOM 1440 N N . ALA B 1 31 ? -16.345 4.956 -25.669 1.00 20.63 21 ALA B N 1
ATOM 1441 C CA . ALA B 1 31 ? -15.111 4.283 -25.277 1.00 21.10 21 ALA B CA 1
ATOM 1442 C C . ALA B 1 31 ? -15.423 2.984 -24.550 1.00 19.93 21 ALA B C 1
ATOM 1443 O O . ALA B 1 31 ? -14.780 1.970 -24.768 1.00 19.94 21 ALA B O 1
ATOM 1445 N N . TYR B 1 32 ? -16.436 3.022 -23.693 1.00 18.52 22 TYR B N 1
ATOM 1446 C CA . TYR B 1 32 ? -16.834 1.846 -22.935 1.00 17.99 22 TYR B CA 1
ATOM 1447 C C . TYR B 1 32 ? -17.355 0.727 -23.831 1.00 19.66 22 TYR B C 1
ATOM 1448 O O . TYR B 1 32 ? -16.937 -0.425 -23.707 1.00 22.40 22 TYR B O 1
ATOM 1457 N N . GLU B 1 33 ? -18.285 1.061 -24.719 1.00 20.63 23 GLU B N 1
ATOM 1458 C CA . GLU B 1 33 ? -18.821 0.078 -25.659 1.00 20.70 23 GLU B CA 1
ATOM 1459 C C . GLU B 1 33 ? -17.734 -0.442 -26.605 1.00 20.65 23 GLU B C 1
ATOM 1460 O O . GLU B 1 33 ? -17.760 -1.606 -27.005 1.00 20.35 23 GLU B O 1
ATOM 1466 N N . LEU B 1 34 ? -16.780 0.412 -26.965 1.00 19.26 24 LEU B N 1
ATOM 1467 C CA . LEU B 1 34 ? -15.680 -0.028 -27.827 1.00 19.12 24 LEU B CA 1
ATOM 1468 C C . LEU B 1 34 ? -14.955 -1.224 -27.187 1.00 22.58 24 LEU B C 1
ATOM 1469 O O . LEU B 1 34 ? -14.700 -2.230 -27.850 1.00 23.60 24 LEU B O 1
ATOM 1474 N N . ILE B 1 35 ? -14.636 -1.138 -25.895 1.00 20.22 25 ILE B N 1
ATOM 1475 C CA . ILE B 1 35 ? -13.985 -2.282 -25.260 1.00 22.45 25 ILE B CA 1
ATOM 1476 C C . ILE B 1 35 ? -14.959 -3.412 -24.953 1.00 21.44 25 ILE B C 1
ATOM 1477 O O . ILE B 1 35 ? -14.678 -4.574 -25.234 1.00 24.54 25 ILE B O 1
ATOM 1482 N N . ARG B 1 36 ? -16.107 -3.080 -24.382 1.00 18.54 26 ARG B N 1
ATOM 1483 C CA . ARG B 1 36 ? -16.985 -4.114 -23.848 1.00 18.03 26 ARG B CA 1
ATOM 1484 C C . ARG B 1 36 ? -17.778 -4.873 -24.919 1.00 17.90 26 ARG B C 1
ATOM 1485 O O . ARG B 1 36 ? -18.036 -6.065 -24.783 1.00 20.01 26 ARG B O 1
ATOM 1493 N N . GLU B 1 37 ? -18.157 -4.183 -25.986 1.00 20.24 27 GLU B N 1
ATOM 1494 C CA . GLU B 1 37 ? -19.083 -4.762 -26.954 1.00 19.27 27 GLU B CA 1
ATOM 1495 C C . GLU B 1 37 ? -18.478 -4.959 -28.349 1.00 20.36 27 GLU B C 1
ATOM 1496 O O . GLU B 1 37 ? -19.121 -5.526 -29.231 1.00 23.33 27 GLU B O 1
ATOM 1502 N N . ILE B 1 38 ? -17.252 -4.486 -28.549 1.00 21.10 28 ILE B N 1
ATOM 1503 C CA . ILE B 1 38 ? -16.567 -4.689 -29.824 1.00 19.37 28 ILE B CA 1
ATOM 1504 C C . ILE B 1 38 ? -15.307 -5.519 -29.635 1.00 21.92 28 ILE B C 1
ATOM 1505 O O . ILE B 1 38 ? -15.201 -6.612 -30.185 1.00 23.05 28 ILE B O 1
ATOM 1510 N N . VAL B 1 39 ? -14.367 -5.022 -28.837 1.00 19.39 29 VAL B N 1
ATOM 1511 C CA . VAL B 1 39 ? -13.132 -5.754 -28.589 1.00 18.77 29 VAL B CA 1
ATOM 1512 C C . VAL B 1 39 ? -13.405 -7.070 -27.868 1.00 20.47 29 VAL B C 1
ATOM 1513 O O . VAL B 1 39 ? -12.971 -8.138 -28.316 1.00 23.10 29 VAL B O 1
ATOM 1517 N N . LEU B 1 40 ? -14.129 -6.995 -26.750 1.00 18.86 30 LEU B N 1
ATOM 1518 C CA . LEU B 1 40 ? -14.323 -8.172 -25.904 1.00 19.69 30 LEU B CA 1
ATOM 1519 C C . LEU B 1 40 ? -14.961 -9.364 -26.633 1.00 20.96 30 LEU B C 1
ATOM 1520 O O . LEU B 1 40 ? -14.468 -10.478 -26.534 1.00 21.88 30 LEU B O 1
ATOM 1525 N N . PRO B 1 41 ? -16.066 -9.138 -27.363 1.00 22.73 31 PRO B N 1
ATOM 1526 C CA . PRO B 1 41 ? -16.687 -10.279 -28.048 1.00 23.81 31 PRO B CA 1
ATOM 1527 C C . PRO B 1 41 ? -15.785 -10.881 -29.130 1.00 26.95 31 PRO B C 1
ATOM 1528 O O . PRO B 1 41 ? -15.846 -12.083 -29.382 1.00 32.79 31 PRO B O 1
ATOM 1532 N N . ASP B 1 42 ? -14.951 -10.061 -29.757 1.00 26.79 32 ASP B N 1
ATOM 1533 C CA . ASP B 1 42 ? -14.046 -10.551 -30.792 1.00 27.91 32 ASP B CA 1
ATOM 1534 C C . ASP B 1 42 ? -12.972 -11.457 -30.180 1.00 24.89 32 ASP B C 1
ATOM 1535 O O . ASP B 1 42 ? -12.379 -12.304 -30.852 1.00 27.49 32 ASP B O 1
ATOM 1548 N N . LEU B 1 44 ? -13.817 -13.291 -27.367 1.00 25.11 34 LEU B N 1
ATOM 1549 C CA . LEU B 1 44 ? -14.636 -14.388 -26.885 1.00 28.37 34 LEU B CA 1
ATOM 1550 C C . LEU B 1 44 ? -15.749 -14.612 -27.906 1.00 38.90 34 LEU B C 1
ATOM 1551 O O . LEU B 1 44 ? -16.833 -14.021 -27.792 1.00 48.50 34 LEU B O 1
ATOM 1556 N N . GLY B 1 45 ? -15.508 -15.467 -28.884 1.00 36.30 35 GLY B N 1
ATOM 1557 C CA . GLY B 1 45 ? -16.509 -15.764 -29.894 1.00 42.31 35 GLY B CA 1
ATOM 1558 C C . GLY B 1 45 ? -17.672 -16.591 -29.391 1.00 46.40 35 GLY B C 1
ATOM 1559 O O . GLY B 1 45 ? -18.367 -16.195 -28.452 1.00 48.03 35 GLY B O 1
ATOM 1560 N N . GLN B 1 46 ? -17.884 -17.743 -30.019 1.00 50.26 36 GLN B N 1
ATOM 1561 C 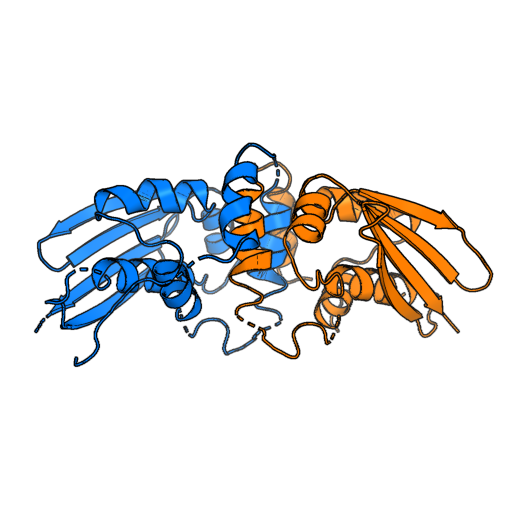CA . GLN B 1 46 ? -19.043 -18.586 -29.728 1.00 53.95 36 GLN B CA 1
ATOM 1562 C C . GLN B 1 46 ? -19.383 -18.615 -28.246 1.00 56.11 36 GLN B C 1
ATOM 1563 O O . GLN B 1 46 ? -20.404 -18.064 -27.819 1.00 59.27 36 GLN B O 1
ATOM 1565 N N . ASP B 1 47 ? -18.525 -19.258 -27.464 1.00 53.64 37 ASP B N 1
ATOM 1566 C CA . ASP B 1 47 ? -18.781 -19.426 -26.047 1.00 51.70 37 ASP B CA 1
ATOM 1567 C C . ASP B 1 47 ? -18.397 -18.178 -25.237 1.00 50.11 37 ASP B C 1
ATOM 1568 O O . ASP B 1 47 ? -17.563 -18.226 -24.333 1.00 49.13 37 ASP B O 1
ATOM 1570 N N . TYR B 1 48 ? -19.028 -17.063 -25.592 1.00 52.42 38 TYR B N 1
ATOM 1571 C CA . TYR B 1 48 ? -18.900 -15.789 -24.891 1.00 50.93 38 TYR B CA 1
ATOM 1572 C C . TYR B 1 48 ? -19.711 -15.841 -23.597 1.00 46.59 38 TYR B C 1
ATOM 1573 O O . TYR B 1 48 ? -19.331 -15.266 -22.572 1.00 46.02 38 TYR B O 1
ATOM 1582 N N . SER B 1 49 ? -20.826 -16.558 -23.639 1.00 40.12 39 SER B N 1
ATOM 1583 C CA . SER B 1 49 ? -21.761 -16.550 -22.522 1.00 38.46 39 SER B CA 1
ATOM 1584 C C . SER B 1 49 ? -21.264 -17.292 -21.272 1.00 33.84 39 SER B C 1
ATOM 1585 O O . SER B 1 49 ? -21.372 -16.762 -20.170 1.00 31.33 39 SER B O 1
ATOM 1588 N N . SER B 1 50 ? -20.713 -18.495 -21.429 1.00 33.65 40 SER B N 1
ATOM 1589 C CA . SER B 1 50 ? -20.198 -19.229 -20.269 1.00 34.68 40 SER B CA 1
ATOM 1590 C C . SER B 1 50 ? -19.057 -18.487 -19.580 1.00 30.34 40 SER B C 1
ATOM 1591 O O . SER B 1 50 ? -18.959 -18.478 -18.344 1.00 26.93 40 SER B O 1
ATOM 1610 N N . TYR B 1 53 ? -20.403 -15.438 -17.740 1.00 19.86 43 TYR B N 1
ATOM 1611 C CA . TYR B 1 53 ? -21.157 -15.845 -16.553 1.00 21.00 43 TYR B CA 1
ATOM 1612 C C . TYR B 1 53 ? -20.172 -16.142 -15.420 1.00 20.19 43 TYR B C 1
ATOM 1613 O O . TYR B 1 53 ? -20.357 -15.679 -14.291 1.00 20.28 43 TYR B O 1
ATOM 1622 N N . TRP B 1 54 ? -19.112 -16.890 -15.731 1.00 21.96 44 TRP B N 1
ATOM 1623 C CA . TRP B 1 54 ? -18.056 -17.187 -14.758 1.00 23.90 44 TRP B CA 1
ATOM 1624 C C . TRP B 1 54 ? -17.395 -15.901 -14.272 1.00 22.99 44 TRP B C 1
ATOM 1625 O O . TRP B 1 54 ? -17.148 -15.730 -13.077 1.00 23.33 44 TRP B O 1
ATOM 1636 N N . ALA B 1 55 ? -17.102 -15.000 -15.204 1.00 22.00 45 ALA B N 1
ATOM 1637 C CA . ALA B 1 55 ? -16.453 -13.741 -14.867 1.00 20.17 45 ALA B CA 1
ATOM 1638 C C . ALA B 1 55 ? -17.293 -12.921 -13.895 1.00 20.19 45 ALA B C 1
ATOM 1639 O O . ALA B 1 55 ? -16.750 -12.302 -12.974 1.00 22.38 45 ALA B O 1
ATOM 1641 N N . GLY B 1 56 ? -18.608 -12.919 -14.098 1.00 19.94 46 GLY B N 1
ATOM 1642 C CA . GLY B 1 56 ? -19.521 -12.230 -13.190 1.00 18.76 46 GLY B CA 1
ATOM 1643 C C . GLY B 1 56 ? -19.446 -12.781 -11.774 1.00 16.88 46 GLY B C 1
ATOM 1644 O O . GLY B 1 56 ? -19.416 -12.031 -10.795 1.00 19.46 46 GLY B O 1
ATOM 1645 N N . LYS B 1 57 ? -19.415 -14.102 -11.661 1.00 17.15 47 LYS B N 1
ATOM 1646 C CA . LYS B 1 57 ? -19.250 -14.735 -10.355 1.00 19.37 47 LYS B CA 1
ATOM 1647 C C . LYS B 1 57 ? -17.901 -14.398 -9.739 1.00 19.80 47 LYS B C 1
ATOM 1648 O O . LYS B 1 57 ? -17.803 -14.145 -8.539 1.00 20.30 47 LYS B O 1
ATOM 1654 N N . HIS B 1 58 ? -16.863 -14.405 -10.572 1.00 19.79 48 HIS B N 1
ATOM 1655 C CA . HIS B 1 58 ? -15.500 -14.177 -10.124 1.00 19.83 48 HIS B CA 1
ATOM 1656 C C . HIS B 1 58 ? -15.406 -12.750 -9.587 1.00 22.75 48 HIS B C 1
ATOM 1657 O O . HIS B 1 58 ? -14.750 -12.484 -8.567 1.00 22.28 48 HIS B O 1
ATOM 1664 N N . LEU B 1 59 ? -16.096 -11.840 -10.265 1.00 22.33 49 LEU B N 1
ATOM 1665 C CA . LEU B 1 59 ? -16.129 -10.441 -9.865 1.00 22.18 49 LEU B CA 1
ATOM 1666 C C . LEU B 1 59 ? -16.866 -10.295 -8.532 1.00 22.12 49 LEU B C 1
ATOM 1667 O O . LEU B 1 59 ? -16.426 -9.562 -7.640 1.00 23.44 49 LEU B O 1
ATOM 1672 N N . ALA B 1 60 ? -17.987 -10.998 -8.404 1.00 22.18 50 ALA B N 1
ATOM 1673 C CA . ALA B 1 60 ? -18.805 -10.914 -7.201 1.00 23.86 50 ALA B CA 1
ATOM 1674 C C . ALA B 1 60 ? -18.000 -11.323 -5.981 1.00 24.36 50 ALA B C 1
ATOM 1675 O O . ALA B 1 60 ? -18.118 -10.696 -4.926 1.00 26.71 50 ALA B O 1
ATOM 1677 N N . ARG B 1 61 ? -17.179 -12.364 -6.119 1.00 22.88 51 ARG B N 1
ATOM 1678 C CA . ARG B 1 61 ? -16.421 -12.865 -4.972 1.00 23.60 51 ARG B CA 1
ATOM 1679 C C . ARG B 1 61 ? -15.426 -11.851 -4.396 1.00 26.42 51 ARG B C 1
ATOM 1680 O O . ARG B 1 61 ? -15.157 -11.871 -3.195 1.00 29.68 51 ARG B O 1
ATOM 1688 N N . LYS B 1 62 ? -14.876 -10.971 -5.233 1.00 23.59 52 LYS B N 1
ATOM 1689 C CA . LYS B 1 62 ? -13.918 -9.981 -4.731 1.00 25.91 52 LYS B CA 1
ATOM 1690 C C . LYS B 1 62 ? -14.508 -8.573 -4.604 1.00 23.80 52 LYS B C 1
ATOM 1691 O O . LYS B 1 62 ? -13.869 -7.673 -4.050 1.00 25.46 52 LYS B O 1
ATOM 1697 N N . PHE B 1 63 ? -15.728 -8.397 -5.106 1.00 23.86 53 PHE B N 1
ATOM 1698 C CA . PHE B 1 63 ? -16.515 -7.191 -4.851 1.00 23.22 53 PHE B CA 1
ATOM 1699 C C . PHE B 1 63 ? -17.786 -7.560 -4.072 1.00 23.83 53 PHE B C 1
ATOM 1700 O O . PHE B 1 63 ? -18.897 -7.305 -4.521 1.00 24.01 53 PHE B O 1
ATOM 1708 N N . PRO B 1 64 ? -17.632 -8.166 -2.890 1.00 24.78 54 PRO B N 1
ATOM 1709 C CA . PRO B 1 64 ? -18.813 -8.647 -2.153 1.00 26.29 54 PRO B CA 1
ATOM 1710 C C . PRO B 1 64 ? -19.779 -7.533 -1.750 1.00 23.64 54 PRO B C 1
ATOM 1711 O O . PRO B 1 64 ? -19.354 -6.437 -1.395 1.00 25.54 54 PRO B O 1
ATOM 1715 N N . LEU B 1 65 ? -21.074 -7.825 -1.796 1.00 24.04 55 LEU B N 1
ATOM 1716 C CA . LEU B 1 65 ? -22.087 -6.896 -1.313 1.00 25.90 55 LEU B CA 1
ATOM 1717 C C . LEU B 1 65 ? -22.883 -7.565 -0.202 1.00 29.34 55 LEU B C 1
ATOM 1718 O O . LEU B 1 65 ? -23.171 -8.757 -0.272 1.00 32.74 55 LEU B O 1
ATOM 1723 N N . GLU B 1 66 ? -23.252 -6.790 0.811 1.00 28.42 56 GLU B N 1
ATOM 1724 C CA . GLU B 1 66 ? -23.907 -7.334 1.992 1.00 31.75 56 GLU B CA 1
ATOM 1725 C C . GLU B 1 66 ? -25.373 -7.703 1.753 1.00 30.94 56 GLU B C 1
ATOM 1726 O O . GLU B 1 66 ? -25.897 -8.634 2.375 1.00 31.91 56 GLU B O 1
ATOM 1732 N N . SER B 1 67 ? -26.037 -6.985 0.853 1.00 26.77 57 SER B N 1
ATOM 1733 C CA . SER B 1 67 ? -27.459 -7.220 0.615 1.00 29.04 57 SER B CA 1
ATOM 1734 C C . SER B 1 67 ? -27.805 -6.973 -0.839 1.00 30.13 57 SER B C 1
ATOM 1735 O O . SER B 1 67 ? -27.116 -6.213 -1.524 1.00 30.04 57 SER B O 1
ATOM 1738 N N . TRP B 1 68 ? -28.869 -7.613 -1.313 1.00 28.09 58 TRP B N 1
ATOM 1739 C CA . TRP B 1 68 ? -29.241 -7.462 -2.713 1.00 29.00 58 TRP B CA 1
ATOM 1740 C C . TRP B 1 68 ? -29.820 -6.075 -2.969 1.00 26.32 58 TRP B C 1
ATOM 1741 O O . TRP B 1 68 ? -29.920 -5.637 -4.110 1.00 27.18 58 TRP B O 1
ATOM 1752 N N . GLU B 1 69 ? -30.187 -5.377 -1.900 1.00 27.22 59 GLU B N 1
ATOM 1753 C CA . GLU B 1 69 ? -30.668 -4.010 -2.044 1.00 26.69 59 GLU B CA 1
ATOM 1754 C C . GLU B 1 69 ? -29.559 -3.079 -2.525 1.00 28.54 59 GLU B C 1
ATOM 1755 O O . GLU B 1 69 ? -29.825 -1.952 -2.955 1.00 29.57 59 GLU B O 1
ATOM 1761 N N . GLU B 1 70 ? -28.321 -3.555 -2.451 1.00 26.51 60 GLU B N 1
ATOM 1762 C CA . GLU B 1 70 ? -27.169 -2.786 -2.935 1.00 27.45 60 GLU B CA 1
ATOM 1763 C C . GLU B 1 70 ? -26.888 -3.004 -4.421 1.00 26.89 60 GLU B C 1
ATOM 1764 O O . GLU B 1 70 ? -26.043 -2.317 -5.005 1.00 25.52 60 GLU B O 1
ATOM 1770 N N . PHE B 1 71 ? -27.572 -3.961 -5.036 1.00 23.84 61 PHE B N 1
ATOM 1771 C CA . PHE B 1 71 ? -27.312 -4.238 -6.455 1.00 23.61 61 PHE B CA 1
ATOM 1772 C C . PHE B 1 71 ? -27.509 -3.013 -7.358 1.00 23.17 61 PHE B C 1
ATOM 1773 O O . PHE B 1 71 ? -26.685 -2.749 -8.225 1.00 21.08 61 PHE B O 1
ATOM 1781 N N . PRO B 1 72 ? -28.615 -2.277 -7.183 1.00 23.60 62 PRO B N 1
ATOM 1782 C CA . PRO B 1 72 ? -28.836 -1.144 -8.096 1.00 25.67 62 PRO B CA 1
ATOM 1783 C C . PRO B 1 72 ? -27.701 -0.114 -8.069 1.00 26.27 62 PRO B C 1
ATOM 1784 O O . PRO B 1 72 ? -27.243 0.312 -9.139 1.00 24.51 62 PRO B O 1
ATOM 1788 N N . ALA B 1 73 ? -27.243 0.275 -6.880 1.00 25.59 63 ALA B N 1
ATOM 1789 C CA . ALA B 1 73 ? -26.149 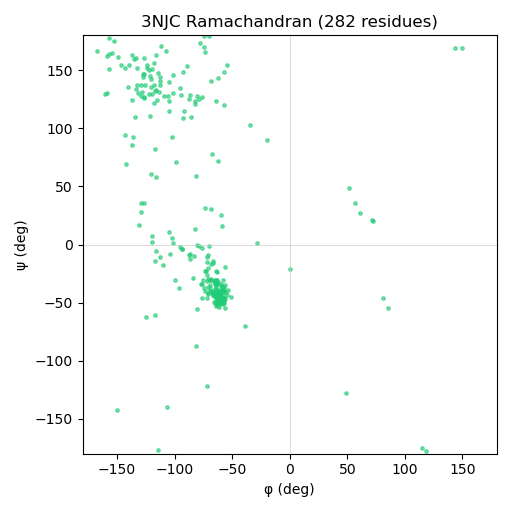1.239 -6.785 1.00 25.60 63 ALA B CA 1
ATOM 1790 C C . ALA B 1 73 ? -24.883 0.690 -7.430 1.00 24.60 63 ALA B C 1
ATOM 1791 O O . ALA B 1 73 ? -24.151 1.425 -8.098 1.00 24.70 63 ALA B O 1
ATOM 1793 N N . PHE B 1 74 ? -24.617 -0.599 -7.221 1.00 22.78 64 PHE B N 1
ATOM 1794 C CA . PHE B 1 74 ? -23.418 -1.189 -7.795 1.00 21.96 64 PHE B CA 1
ATOM 1795 C C . PHE B 1 74 ? -23.511 -1.167 -9.320 1.00 21.25 64 PHE B C 1
ATOM 1796 O O . PHE B 1 74 ? -22.548 -0.804 -10.008 1.00 21.27 64 PHE B O 1
ATOM 1804 N N . PHE B 1 75 ? -24.667 -1.558 -9.848 1.00 19.14 65 PHE B N 1
ATOM 1805 C CA . PHE B 1 75 ? -24.855 -1.580 -11.304 1.00 19.93 65 PHE B CA 1
ATOM 1806 C C . PHE B 1 75 ? -24.687 -0.195 -11.911 1.00 20.75 65 PHE B C 1
ATOM 1807 O O . PHE B 1 75 ? -24.044 -0.031 -12.960 1.00 20.87 65 PHE B O 1
ATOM 1815 N N . GLU B 1 76 ? -25.285 0.803 -11.274 1.00 21.64 66 GLU B N 1
ATOM 1816 C CA . GLU B 1 76 ? -25.211 2.162 -11.810 1.00 25.55 66 GLU B CA 1
ATOM 1817 C C . GLU B 1 76 ? -23.762 2.630 -11.911 1.00 25.01 66 GLU B C 1
ATOM 1818 O O . GLU B 1 76 ? -23.317 3.101 -12.962 1.00 24.76 66 GLU B O 1
ATOM 1824 N N . GLU B 1 77 ? -23.023 2.476 -10.818 1.00 25.75 67 GLU B N 1
ATOM 1825 C CA . GLU B 1 77 ? -21.637 2.921 -10.746 1.00 25.14 67 GLU B CA 1
ATOM 1826 C C . GLU B 1 77 ? -20.734 2.147 -11.718 1.00 23.10 67 GLU B C 1
ATOM 1827 O O . GLU B 1 77 ? -19.766 2.696 -12.271 1.00 22.10 67 GLU B O 1
ATOM 1833 N N . ALA B 1 78 ? -21.049 0.869 -11.920 1.00 20.56 68 ALA B N 1
ATOM 1834 C CA . ALA B 1 78 ? -20.272 0.023 -12.818 1.00 20.10 68 ALA B CA 1
ATOM 1835 C C . ALA B 1 78 ? -20.636 0.236 -14.290 1.00 21.12 68 ALA B C 1
ATOM 1836 O O . ALA B 1 78 ? -20.061 -0.399 -15.175 1.00 22.62 68 ALA B O 1
ATOM 1838 N N . GLY B 1 79 ? -21.591 1.124 -14.549 1.00 22.11 69 GLY B N 1
ATOM 1839 C CA . GLY B 1 79 ? -21.995 1.406 -15.915 1.00 21.16 69 GLY B CA 1
ATOM 1840 C C . GLY B 1 79 ? -22.772 0.269 -16.542 1.00 21.37 69 GLY B C 1
ATOM 1841 O O . GLY B 1 79 ? -22.871 0.178 -17.772 1.00 25.26 69 GLY B O 1
ATOM 1842 N N . TRP B 1 80 ? -23.343 -0.593 -15.705 1.00 21.39 70 TRP B N 1
ATOM 1843 C CA . TRP B 1 80 ? -24.101 -1.740 -16.207 1.00 21.46 70 TRP B CA 1
ATOM 1844 C C . TRP B 1 80 ? -25.566 -1.409 -16.500 1.00 23.85 70 TRP B C 1
ATOM 1845 O O . TRP B 1 80 ? -26.292 -2.229 -17.062 1.00 24.59 70 TRP B O 1
ATOM 1856 N N . GLY B 1 81 ? -25.999 -0.215 -16.108 1.00 21.81 71 GLY B N 1
ATOM 1857 C CA . GLY B 1 81 ? -27.358 0.219 -16.372 1.00 23.24 71 GLY B CA 1
ATOM 1858 C C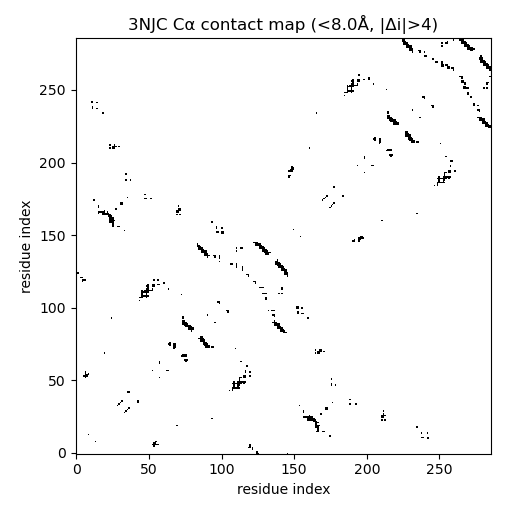 . GLY B 1 81 ? -28.200 0.407 -15.126 1.00 22.98 71 GLY B C 1
ATOM 1859 O O . GLY B 1 81 ? -27.711 0.291 -13.994 1.00 22.49 71 GLY B O 1
ATOM 1860 N N . THR B 1 82 ? -29.474 0.703 -15.343 1.00 22.52 72 THR B N 1
ATOM 1861 C CA . THR B 1 82 ? -30.422 0.922 -14.259 1.00 24.22 72 THR B CA 1
ATOM 1862 C C . THR B 1 82 ? -31.135 -0.378 -13.902 1.00 25.91 72 THR B C 1
ATOM 1863 O O . THR B 1 82 ? -31.969 -0.868 -14.672 1.00 24.38 72 THR B O 1
ATOM 1867 N N . LEU B 1 83 ? -30.801 -0.926 -12.731 1.00 24.78 73 LEU B N 1
ATOM 1868 C CA . LEU B 1 83 ? -31.353 -2.194 -12.269 1.00 23.67 73 LEU B CA 1
ATOM 1869 C C . LEU B 1 83 ? -32.459 -1.939 -11.251 1.00 22.60 73 LEU B C 1
ATOM 1870 O O . LEU B 1 83 ? -32.255 -1.193 -10.279 1.00 25.56 73 LEU B O 1
ATOM 1875 N N . THR B 1 84 ? -33.615 -2.570 -11.446 1.00 21.50 74 THR B N 1
ATOM 1876 C CA . THR B 1 84 ? -34.716 -2.429 -10.489 1.00 23.98 74 THR B CA 1
ATOM 1877 C C . THR B 1 84 ? -35.232 -3.789 -10.056 1.00 25.34 74 THR B C 1
ATOM 1878 O O . THR B 1 84 ? -35.477 -4.656 -10.884 1.00 24.40 74 THR B O 1
ATOM 1882 N N . ASN B 1 85 ? -35.384 -3.984 -8.747 1.00 25.81 75 ASN B N 1
ATOM 1883 C CA . ASN B 1 85 ? -36.044 -5.182 -8.263 1.00 25.15 75 ASN B CA 1
ATOM 1884 C C . ASN B 1 85 ? -37.541 -5.018 -8.473 1.00 25.97 75 ASN B C 1
ATOM 1885 O O . ASN B 1 85 ? -38.132 -4.013 -8.044 1.00 25.61 75 ASN B O 1
ATOM 1890 N N . VAL B 1 86 ? -38.158 -5.992 -9.133 1.00 24.22 76 VAL B N 1
ATOM 1891 C CA . VAL B 1 86 ? -39.578 -5.883 -9.454 1.00 27.35 76 VAL B CA 1
ATOM 1892 C C . VAL B 1 86 ? -40.428 -6.963 -8.793 1.00 28.85 76 VAL B C 1
ATOM 1893 O O . VAL B 1 86 ? -41.654 -6.853 -8.760 1.00 30.17 76 VAL B O 1
ATOM 1897 N N . SER B 1 87 ? -39.787 -8.003 -8.270 1.00 27.76 77 SER B N 1
ATOM 1898 C CA . SER B 1 87 ? -40.515 -8.975 -7.458 1.00 28.71 77 SER B CA 1
ATOM 1899 C C . SER B 1 87 ? -39.605 -9.785 -6.539 1.00 29.53 77 SER B C 1
ATOM 1900 O O . SER B 1 87 ? -38.387 -9.835 -6.730 1.00 29.28 77 SER B O 1
ATOM 1903 N N . ALA B 1 88 ? -40.208 -10.407 -5.530 1.00 31.05 78 ALA B N 1
ATOM 1904 C CA . ALA B 1 88 ? -39.476 -11.273 -4.624 1.00 32.84 78 ALA B CA 1
ATOM 1905 C C . ALA B 1 88 ? -40.334 -12.474 -4.246 1.00 35.27 78 ALA B C 1
ATOM 1906 O O . ALA B 1 88 ? -40.807 -12.592 -3.105 1.00 38.67 78 ALA B O 1
ATOM 1908 N N . LYS B 1 89 ? -40.558 -13.349 -5.221 1.00 35.30 79 LYS B N 1
ATOM 1909 C CA . LYS B 1 89 ? -41.330 -14.566 -4.995 1.00 37.45 79 LYS B CA 1
ATOM 1910 C C . LYS B 1 89 ? -40.498 -15.579 -4.212 1.00 34.27 79 LYS B C 1
ATOM 1911 O O . LYS B 1 89 ? -39.346 -15.315 -3.870 1.00 34.83 79 LYS B O 1
ATOM 1917 N N . LYS B 1 90 ? -41.085 -16.735 -3.930 1.00 32.18 80 LYS B N 1
ATOM 1918 C CA . LYS B 1 90 ? -40.428 -17.749 -3.107 1.00 31.00 80 LYS B CA 1
ATOM 1919 C C . LYS B 1 90 ? -39.077 -18.187 -3.674 1.00 29.19 80 LYS B C 1
ATOM 1920 O O . LYS B 1 90 ? -39.003 -18.693 -4.791 1.00 29.67 80 LYS B O 1
ATOM 1926 N N . GLN B 1 91 ? -38.016 -17.999 -2.893 1.00 27.92 81 GLN B N 1
ATOM 1927 C CA . GLN B 1 91 ? -36.673 -18.430 -3.281 1.00 27.14 81 GLN B CA 1
ATOM 1928 C C . GLN B 1 91 ? -36.214 -17.849 -4.612 1.00 25.86 81 GLN B C 1
ATOM 1929 O O . GLN B 1 91 ? -35.501 -18.498 -5.375 1.00 25.64 81 GLN B O 1
ATOM 1935 N N . GLU B 1 92 ? -36.607 -16.607 -4.865 1.00 23.58 82 GLU B N 1
ATOM 1936 C CA . GLU B 1 92 ? -36.317 -15.967 -6.134 1.00 27.06 82 GLU B CA 1
ATOM 1937 C C . GLU B 1 92 ? -36.350 -14.448 -5.994 1.00 26.68 82 GLU B C 1
ATOM 1938 O O . GLU B 1 92 ? -37.046 -13.900 -5.128 1.00 28.56 82 GLU B O 1
ATOM 1944 N N . LEU B 1 93 ? -35.568 -13.780 -6.833 1.00 22.22 83 LEU B N 1
ATOM 1945 C CA . LEU B 1 93 ? -35.628 -12.333 -6.974 1.00 24.94 83 LEU B CA 1
ATOM 1946 C C . LEU B 1 93 ? -35.643 -12.020 -8.457 1.00 24.77 83 LEU B C 1
ATOM 1947 O O . LEU B 1 93 ? -34.846 -12.583 -9.221 1.00 25.21 83 LEU B O 1
ATOM 1952 N N . GLU B 1 94 ? -36.533 -11.122 -8.867 1.00 23.65 84 GLU B N 1
ATOM 1953 C CA . GLU B 1 94 ? -36.619 -10.735 -10.272 1.00 22.00 84 GLU B CA 1
ATOM 1954 C C . GLU B 1 94 ? -36.195 -9.278 -10.430 1.00 22.62 84 GLU B C 1
ATOM 1955 O O . GLU B 1 94 ? -36.659 -8.403 -9.687 1.00 24.93 84 GLU B O 1
ATOM 1961 N N . PHE B 1 95 ? -35.313 -9.022 -11.394 1.00 20.96 85 PHE B N 1
ATOM 1962 C CA . PHE B 1 95 ? -34.830 -7.670 -1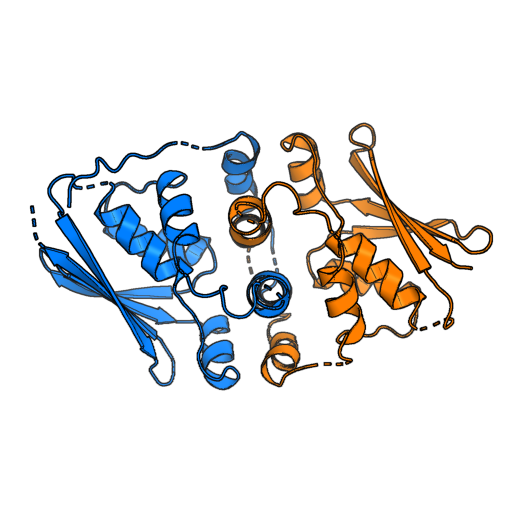1.646 1.00 23.37 85 PHE B CA 1
ATOM 1963 C C . PHE B 1 95 ? -35.077 -7.270 -13.088 1.00 23.93 85 PHE B C 1
ATOM 1964 O O . PHE B 1 95 ? -35.113 -8.119 -13.977 1.00 25.30 85 PHE B O 1
ATOM 1972 N N . GLU B 1 96 ? -35.242 -5.972 -13.317 1.00 21.21 86 GLU B N 1
ATOM 1973 C CA . GLU B 1 96 ? -35.212 -5.452 -14.678 1.00 21.72 86 GLU B CA 1
ATOM 1974 C C . GLU B 1 96 ? -33.984 -4.575 -14.851 1.00 23.13 86 GLU B C 1
ATOM 1975 O O . GLU B 1 96 ? -33.558 -3.893 -13.921 1.00 24.85 86 GLU B O 1
ATOM 1981 N N . LEU B 1 97 ? -33.391 -4.627 -16.035 1.00 22.29 87 LEU B N 1
ATOM 1982 C CA . LEU B 1 97 ? -32.222 -3.828 -16.350 1.00 21.74 87 LEU B CA 1
ATOM 1983 C C . LEU B 1 97 ? -32.503 -3.042 -17.626 1.00 22.69 87 LEU B C 1
ATOM 1984 O O . LEU B 1 97 ? -32.891 -3.619 -18.644 1.00 22.63 87 LEU B O 1
ATOM 1989 N N . GLU B 1 98 ? -32.330 -1.724 -17.573 1.00 23.45 88 GLU B N 1
ATOM 1990 C CA . GLU B 1 98 ? -32.595 -0.883 -18.745 1.00 26.19 88 GLU B CA 1
ATOM 1991 C C . GLU B 1 98 ? -31.748 0.390 -18.725 1.00 26.04 88 GLU B C 1
ATOM 1992 O O . GLU B 1 98 ? -31.022 0.646 -17.767 1.00 25.47 88 GLU B O 1
ATOM 1998 N N . GLY B 1 99 ? -31.835 1.182 -19.789 1.00 25.98 89 GLY B N 1
ATOM 1999 C CA . GLY B 1 99 ? -31.117 2.439 -19.860 1.00 27.21 89 GLY B CA 1
ATOM 2000 C C . GLY B 1 99 ? -30.621 2.709 -21.267 1.00 24.54 89 GLY B C 1
ATOM 2001 O O . GLY B 1 99 ? -30.668 1.820 -22.113 1.00 23.59 89 GLY B O 1
ATOM 2002 N N . PRO B 1 100 ? -30.136 3.934 -21.523 1.00 26.91 90 PRO B N 1
ATOM 2003 C CA . PRO B 1 100 ? -29.757 4.330 -22.886 1.00 27.68 90 PRO B CA 1
ATOM 2004 C C . PRO B 1 100 ? -28.754 3.382 -23.557 1.00 26.83 90 PRO B C 1
ATOM 2005 O O . PRO B 1 100 ? -28.928 3.060 -24.734 1.00 27.45 90 PRO B O 1
ATOM 2009 N N . ILE B 1 101 ? -27.724 2.942 -22.837 1.00 25.38 91 ILE B N 1
ATOM 2010 C CA . ILE B 1 101 ? -26.730 2.062 -23.447 1.00 24.24 91 ILE B CA 1
ATOM 2011 C C . ILE B 1 101 ? -27.323 0.691 -23.769 1.00 25.07 91 ILE B C 1
ATOM 2012 O O . ILE B 1 101 ? -27.054 0.109 -24.819 1.00 27.04 91 ILE B O 1
ATOM 2017 N N . ILE B 1 102 ? -28.139 0.180 -22.857 1.00 24.87 92 ILE B N 1
ATOM 2018 C CA . ILE B 1 102 ? -28.806 -1.102 -23.057 1.00 24.04 92 ILE B CA 1
ATOM 2019 C C . ILE B 1 102 ? -29.771 -1.024 -24.230 1.00 23.58 92 ILE B C 1
ATOM 2020 O O . ILE B 1 102 ? -29.855 -1.952 -25.026 1.00 23.79 92 ILE B O 1
ATOM 2025 N N . SER B 1 103 ? -30.502 0.083 -24.326 1.00 24.55 93 SER B N 1
ATOM 2026 C CA . SER B 1 103 ? -31.461 0.270 -25.419 1.00 24.09 93 SER B CA 1
ATOM 2027 C C . SER B 1 103 ? -30.759 0.211 -26.765 1.00 25.76 93 SER B C 1
ATOM 2028 O O . SER B 1 103 ? -31.269 -0.373 -27.720 1.00 26.23 93 SER B O 1
ATOM 2031 N N . ASN B 1 104 ? -29.589 0.827 -26.842 1.00 25.30 94 ASN B N 1
ATOM 2032 C CA . ASN B 1 104 ? -28.830 0.823 -28.087 1.00 24.53 94 ASN B CA 1
ATOM 2033 C C . ASN B 1 104 ? -28.372 -0.589 -28.459 1.00 26.84 94 ASN B C 1
ATOM 2034 O O . ASN B 1 104 ? -28.373 -0.959 -29.631 1.00 28.85 94 ASN B O 1
ATOM 2039 N N . ARG B 1 105 ? -27.982 -1.374 -27.459 1.00 25.60 95 ARG B N 1
ATOM 2040 C CA . ARG B 1 105 ? -27.656 -2.783 -27.680 1.00 25.65 95 ARG B CA 1
ATOM 2041 C C . ARG B 1 105 ? -28.862 -3.575 -28.181 1.00 26.72 95 ARG B C 1
ATOM 2042 O O . ARG B 1 105 ? -28.744 -4.362 -29.106 1.00 26.89 95 ARG B O 1
ATOM 2050 N N . LEU B 1 106 ? -30.013 -3.392 -27.542 1.00 24.94 96 LEU B N 1
ATOM 2051 C CA . LEU B 1 106 ? -31.201 -4.152 -27.915 1.00 25.67 96 LEU B CA 1
ATOM 2052 C C . LEU B 1 106 ? -31.648 -3.766 -29.320 1.00 26.63 96 LEU B C 1
ATOM 2053 O O . LEU B 1 106 ? -32.209 -4.583 -30.052 1.00 28.74 96 LEU B O 1
ATOM 2058 N N . LYS B 1 107 ? -31.399 -2.512 -29.690 1.00 25.99 97 LYS B N 1
ATOM 2059 C CA . LYS B 1 107 ? -31.841 -1.995 -30.985 1.00 28.28 97 LYS B CA 1
ATOM 2060 C C . LYS B 1 107 ? -31.043 -2.597 -32.135 1.00 29.65 97 LYS B C 1
ATOM 2061 O O . LYS B 1 107 ? -31.622 -2.960 -33.159 1.00 30.35 97 LYS B O 1
ATOM 2067 N N . HIS B 1 108 ? -29.727 -2.719 -31.955 1.00 29.47 98 HIS B N 1
ATOM 2068 C CA . HIS B 1 108 ? -28.820 -3.053 -33.056 1.00 27.58 98 HIS B CA 1
ATOM 2069 C C . HIS B 1 108 ? -28.176 -4.437 -33.023 1.00 31.66 98 HIS B C 1
ATOM 2070 O O . HIS B 1 108 ? -27.665 -4.910 -34.049 1.00 35.81 98 HIS B O 1
ATOM 2077 N N . GLN B 1 109 ? -28.190 -5.083 -31.861 1.00 30.42 99 GLN B N 1
ATOM 2078 C CA . GLN B 1 109 ? -27.565 -6.391 -31.712 1.00 30.08 99 GLN B CA 1
ATOM 2079 C C . GLN B 1 109 ? -28.557 -7.539 -31.886 1.00 34.83 99 GLN B C 1
ATOM 2080 O O . GLN B 1 109 ? -29.655 -7.522 -31.323 1.00 37.01 99 GLN B O 1
ATOM 2086 N N . LYS B 1 110 ? -28.137 -8.538 -32.656 1.00 37.95 100 LYS B N 1
ATOM 2087 C CA . LYS B 1 110 ? -28.898 -9.760 -32.888 1.00 41.21 100 LYS B CA 1
ATOM 2088 C C . LYS B 1 110 ? -29.232 -10.452 -31.570 1.00 39.82 100 LYS B C 1
ATOM 2089 O O . LYS B 1 110 ? -30.400 -10.740 -31.282 1.00 41.20 100 LYS B O 1
ATOM 2095 N N . GLU B 1 111 ? -28.202 -10.719 -30.772 1.00 36.29 101 GLU B N 1
ATOM 2096 C CA . GLU B 1 111 ? -28.400 -11.350 -29.476 1.00 38.65 101 GLU B CA 1
ATOM 2097 C C . GLU B 1 111 ? -27.554 -10.700 -28.387 1.00 31.09 101 GLU B C 1
ATOM 2098 O O . GLU B 1 111 ? -26.448 -11.148 -28.096 1.00 29.78 101 GLU B O 1
ATOM 2104 N N . PRO B 1 112 ? -28.084 -9.626 -27.790 1.00 29.60 102 PRO B N 1
ATOM 2105 C CA . PRO B 1 112 ? -27.440 -8.973 -26.650 1.00 27.60 102 PRO B CA 1
ATOM 2106 C C . PRO B 1 112 ? -27.252 -10.000 -25.542 1.00 30.11 102 PRO B C 1
ATOM 2107 O O . PRO B 1 112 ? -28.058 -10.922 -25.413 1.00 31.02 102 PRO B O 1
ATOM 2111 N N . CYS B 1 113 ? -26.193 -9.842 -24.759 1.00 30.63 103 CYS B N 1
ATOM 2112 C CA . CYS B 1 113 ? -25.832 -10.828 -23.753 1.00 33.32 103 CYS B CA 1
ATOM 2113 C C . CYS B 1 113 ? -25.566 -10.128 -22.432 1.00 27.60 103 CYS B C 1
ATOM 2114 O O . CYS B 1 113 ? -24.818 -9.151 -22.383 1.00 28.51 103 CYS B O 1
ATOM 2117 N N . PHE B 1 114 ? -26.183 -10.628 -21.364 1.00 26.31 104 PHE B N 1
ATOM 2118 C CA . PHE B 1 114 ? -26.040 -10.025 -20.043 1.00 26.05 104 PHE B CA 1
ATOM 2119 C C . PHE B 1 114 ? -25.603 -11.054 -19.003 1.00 25.45 104 PHE B C 1
ATOM 2120 O O . PHE B 1 114 ? -26.002 -11.004 -17.827 1.00 24.98 104 PHE B O 1
ATOM 2128 N N . GLN B 1 115 ? -24.767 -11.987 -19.452 1.00 25.49 105 GLN B N 1
ATOM 2129 C CA . GLN B 1 115 ? -24.273 -13.057 -18.598 1.00 23.97 105 GLN B CA 1
ATOM 2130 C C . GLN B 1 115 ? -23.323 -12.574 -17.504 1.00 22.61 105 GLN B C 1
ATOM 2131 O O . GLN B 1 115 ? -23.283 -13.171 -16.419 1.00 21.56 105 GLN B O 1
ATOM 2137 N N . LEU B 1 116 ? -22.565 -11.506 -17.761 1.00 18.72 106 LEU B N 1
ATOM 2138 C CA . LEU B 1 116 ? -21.720 -10.941 -16.694 1.00 19.48 106 LEU B CA 1
ATOM 2139 C C . LEU B 1 116 ? -22.604 -10.507 -15.526 1.00 18.89 106 LEU B C 1
ATOM 2140 O O . LEU B 1 116 ? -22.366 -10.870 -14.370 1.00 18.49 106 LEU B O 1
ATOM 2145 N N . GLU B 1 117 ? -23.642 -9.739 -15.843 1.00 19.76 107 GLU B N 1
ATOM 2146 C CA . GLU B 1 117 ? -24.578 -9.241 -14.836 1.00 20.65 107 GLU B CA 1
ATOM 2147 C C . GLU B 1 117 ? -25.285 -10.382 -14.109 1.00 20.53 107 GLU B C 1
ATOM 2148 O O . GLU B 1 117 ? -25.463 -10.352 -12.878 1.00 19.02 107 GLU B O 1
ATOM 2154 N N . ALA B 1 118 ? -25.675 -11.398 -14.867 1.00 20.36 108 ALA B N 1
ATOM 2155 C CA . ALA B 1 118 ? -26.377 -12.551 -14.308 1.00 20.78 108 ALA B CA 1
ATOM 2156 C C . ALA B 1 118 ? -25.493 -13.337 -13.338 1.00 20.42 108 ALA B C 1
ATOM 2157 O O . ALA B 1 118 ? -25.938 -13.736 -12.265 1.00 19.58 108 ALA B O 1
ATOM 2159 N N . GLY B 1 119 ? -24.240 -13.555 -13.714 1.00 18.82 109 GLY B N 1
ATOM 2160 C CA . GLY B 1 119 ? -23.319 -14.305 -12.877 1.00 19.93 109 GLY B CA 1
ATOM 2161 C C . GLY B 1 119 ? -23.011 -13.552 -11.599 1.00 21.29 109 GLY B C 1
ATOM 2162 O O . GLY B 1 119 ? -22.923 -14.134 -10.509 1.00 22.33 109 GLY B O 1
ATOM 2163 N N . PHE B 1 120 ? -22.860 -12.240 -11.736 1.00 18.33 110 PHE B N 1
ATOM 2164 C CA . PHE B 1 120 ? -22.575 -11.379 -10.603 1.00 19.18 110 PHE B CA 1
ATOM 2165 C C . PHE B 1 120 ? -23.699 -11.504 -9.571 1.00 20.19 110 PHE B C 1
ATOM 2166 O O . PHE B 1 120 ? -23.436 -11.692 -8.380 1.00 21.29 110 PHE B O 1
ATOM 2174 N N . ILE B 1 121 ? -24.947 -11.413 -10.029 1.00 18.09 111 ILE B N 1
ATOM 2175 C CA . ILE B 1 121 ? -26.091 -11.488 -9.121 1.00 18.87 111 ILE B CA 1
ATOM 2176 C C . ILE B 1 121 ? -26.199 -12.872 -8.488 1.00 18.71 111 ILE B C 1
ATOM 2177 O O . ILE B 1 121 ? -26.450 -13.007 -7.283 1.00 20.62 111 ILE B O 1
ATOM 2182 N N . ALA B 1 122 ? -26.004 -13.906 -9.298 1.00 20.35 112 ALA B N 1
ATOM 2183 C CA . ALA B 1 122 ? -26.082 -15.280 -8.804 1.00 19.64 112 ALA B CA 1
ATOM 2184 C C . ALA B 1 122 ? -25.102 -15.512 -7.657 1.00 21.49 112 ALA B C 1
ATOM 2185 O O . ALA B 1 122 ? -25.474 -16.027 -6.598 1.00 23.22 112 ALA B O 1
ATOM 2187 N N . GLU B 1 123 ? -23.847 -15.128 -7.865 1.00 20.56 113 GLU B N 1
ATOM 2188 C CA . GLU B 1 123 ? -22.818 -15.346 -6.850 1.00 20.57 113 GLU B CA 1
ATOM 2189 C C . GLU B 1 123 ? -23.020 -14.470 -5.607 1.00 22.40 113 GLU B C 1
ATOM 2190 O O . GLU B 1 123 ? -22.797 -14.929 -4.484 1.00 23.07 113 GLU B O 1
ATOM 2196 N N . GLN B 1 124 ? -23.460 -13.224 -5.786 1.00 20.24 114 GLN B N 1
ATOM 2197 C CA . GLN B 1 124 ? -23.730 -12.377 -4.621 1.00 19.89 114 GLN B CA 1
ATOM 2198 C C . GLN B 1 124 ? -24.761 -13.049 -3.734 1.00 21.60 114 GLN B C 1
ATOM 2199 O O . GLN B 1 124 ? -24.603 -13.103 -2.511 1.00 22.92 114 GLN B O 1
ATOM 2205 N N . ILE B 1 125 ? -25.826 -13.554 -4.344 1.00 21.59 115 ILE B N 1
ATOM 2206 C CA . ILE B 1 125 ? -26.894 -14.195 -3.578 1.00 23.05 115 ILE B CA 1
ATOM 2207 C C . ILE B 1 125 ? -26.394 -15.462 -2.895 1.00 23.50 115 ILE B C 1
ATOM 2208 O O . ILE B 1 125 ? -26.724 -15.736 -1.747 1.00 23.49 115 ILE B O 1
ATOM 2213 N N . GLN B 1 126 ? -25.591 -16.233 -3.608 1.00 23.88 116 GLN B N 1
ATOM 2214 C CA . GLN B 1 126 ? -25.071 -17.478 -3.071 1.00 23.84 116 GLN B CA 1
ATOM 2215 C C . GLN B 1 126 ? -24.173 -17.233 -1.862 1.00 24.25 116 GLN B C 1
ATOM 2216 O O . GLN B 1 126 ? -24.165 -18.019 -0.916 1.00 25.93 116 GLN B O 1
ATOM 2222 N N . LEU B 1 127 ? -23.422 -16.137 -1.895 1.00 25.92 117 LEU B N 1
ATOM 2223 C CA . LEU B 1 127 ? -22.526 -15.784 -0.791 1.00 25.97 117 LEU B CA 1
ATOM 2224 C C . LEU B 1 127 ? -23.332 -15.264 0.402 1.00 26.36 117 LEU B C 1
ATOM 2225 O O . LEU B 1 127 ? -22.887 -15.322 1.566 1.00 27.50 117 LEU B O 1
ATOM 2238 N N . ASN B 1 129 ? -26.655 -16.321 1.264 1.00 28.41 119 ASN B N 1
ATOM 2239 C CA . ASN B 1 129 ? -27.478 -17.326 1.939 1.00 26.72 119 ASN B CA 1
ATOM 2240 C C . ASN B 1 129 ? -26.854 -18.727 1.977 1.00 25.99 119 ASN B C 1
ATOM 2241 O O . ASN B 1 129 ? -27.454 -19.664 2.495 1.00 28.05 119 ASN B O 1
ATOM 2246 N N . ASP B 1 130 ? -25.649 -18.860 1.431 1.00 26.60 120 ASP B N 1
ATOM 2247 C CA . ASP B 1 130 ? -24.912 -20.123 1.485 1.00 29.05 120 ASP B CA 1
ATOM 2248 C C . ASP B 1 130 ? -25.640 -21.273 0.797 1.00 29.77 120 ASP B C 1
ATOM 2249 O O . ASP B 1 130 ? -25.453 -22.436 1.154 1.00 33.52 120 ASP B O 1
ATOM 2254 N N . GLN B 1 131 ? -26.476 -20.943 -0.182 1.00 29.84 121 GLN B N 1
ATOM 2255 C CA . GLN B 1 131 ? -27.207 -21.950 -0.937 1.00 28.01 121 GLN B CA 1
ATOM 2256 C C . GLN B 1 131 ? -26.908 -21.762 -2.414 1.00 30.61 121 GLN B C 1
ATOM 2257 O O . GLN B 1 131 ? -26.583 -20.658 -2.839 1.00 32.17 121 GLN B O 1
ATOM 2263 N N . ILE B 1 132 ? -27.029 -22.829 -3.194 1.00 29.80 122 ILE B N 1
ATOM 2264 C CA . ILE B 1 132 ? -26.737 -22.756 -4.628 1.00 29.45 122 ILE B CA 1
ATOM 2265 C C . ILE B 1 132 ? -27.708 -21.813 -5.335 1.00 27.88 122 ILE B C 1
ATOM 2266 O O . ILE B 1 132 ? -28.924 -21.992 -5.264 1.00 28.26 122 ILE B O 1
ATOM 2271 N N . ALA B 1 133 ? -27.164 -20.814 -6.017 1.00 25.19 123 ALA B N 1
ATOM 2272 C CA . ALA B 1 133 ? -27.968 -19.840 -6.737 1.00 25.26 123 ALA B CA 1
ATOM 2273 C C . ALA B 1 133 ? -27.487 -19.744 -8.175 1.00 25.71 123 ALA B C 1
ATOM 2274 O O . ALA B 1 133 ? -26.285 -19.858 -8.449 1.00 26.05 123 ALA B O 1
ATOM 2276 N N . GLU B 1 134 ? -28.429 -19.541 -9.090 1.00 26.96 124 GLU B N 1
ATOM 2277 C CA . GLU B 1 134 ? -28.093 -19.251 -10.480 1.00 26.76 124 GLU B CA 1
ATOM 2278 C C . GLU B 1 134 ? -29.045 -18.176 -11.016 1.00 26.57 124 GLU B C 1
ATOM 2279 O O . GLU B 1 134 ? -30.170 -18.021 -10.516 1.00 26.19 124 GLU B O 1
ATOM 2285 N N . SER B 1 135 ? -28.587 -17.432 -12.020 1.00 23.47 125 SER B N 1
ATOM 2286 C CA . SER B 1 135 ? -29.401 -16.391 -12.640 1.00 23.02 125 SER B CA 1
ATOM 2287 C C . SER B 1 135 ? -29.720 -16.718 -14.085 1.00 24.99 125 SER B C 1
ATOM 2288 O O . SER B 1 135 ? -28.900 -17.310 -14.809 1.00 26.86 125 SER B O 1
ATOM 2291 N N . TYR B 1 136 ? -30.903 -16.279 -14.501 1.00 24.95 126 TYR B N 1
ATOM 2292 C CA . TYR B 1 136 ? -31.428 -16.547 -15.829 1.00 25.67 126 TYR B CA 1
ATOM 2293 C C . TYR B 1 136 ? -31.795 -15.231 -16.481 1.00 24.59 126 TYR B C 1
ATOM 2294 O O . TYR B 1 136 ? -32.367 -14.356 -15.835 1.00 27.83 126 TYR B O 1
ATOM 2303 N N . GLU B 1 137 ? -31.461 -15.086 -17.761 1.00 23.74 127 GLU B N 1
ATOM 2304 C CA . GLU B 1 137 ? -31.648 -13.819 -18.441 1.00 25.18 127 GLU B CA 1
ATOM 2305 C C . GLU B 1 137 ? -32.729 -13.935 -19.511 1.00 25.52 127 GLU B C 1
ATOM 2306 O O . GLU B 1 137 ? -32.828 -14.956 -20.190 1.00 29.88 127 GLU B O 1
ATOM 2312 N N . GLN B 1 138 ? -33.551 -12.897 -19.641 1.00 22.01 128 GLN B N 1
ATOM 2313 C CA . GLN B 1 138 ? -34.523 -12.813 -20.743 1.00 24.03 128 GLN B CA 1
ATOM 2314 C C . GLN B 1 138 ? -34.491 -11.423 -21.353 1.00 25.85 128 GLN B C 1
ATOM 2315 O O . GLN B 1 138 ? -34.945 -10.462 -20.737 1.00 27.44 128 GLN B O 1
ATOM 2321 N N . VAL B 1 139 ? -33.974 -11.310 -22.571 1.00 24.94 129 VAL B N 1
ATOM 2322 C CA . VAL B 1 139 ? -33.999 -10.031 -23.258 1.00 26.18 129 VAL B CA 1
ATOM 2323 C C . VAL B 1 139 ? -35.391 -9.814 -23.832 1.00 26.18 129 VAL B C 1
ATOM 2324 O O . VAL B 1 139 ? -35.893 -10.658 -24.569 1.00 29.74 129 VAL B O 1
ATOM 2328 N N . LYS B 1 140 ? -36.015 -8.691 -23.486 1.00 26.40 130 LYS B N 1
ATOM 2329 C CA . LYS B 1 140 ? -37.356 -8.362 -23.973 1.00 26.77 130 LYS B CA 1
ATOM 2330 C C . LYS B 1 140 ? -37.333 -7.084 -24.816 1.00 26.85 130 LYS B C 1
ATOM 2331 O O . LYS B 1 140 ? -37.624 -5.993 -24.332 1.00 24.43 130 LYS B O 1
ATOM 2337 N N . LYS B 1 141 ? -36.967 -7.228 -26.087 1.00 27.82 131 LYS B N 1
ATOM 2338 C CA . LYS B 1 141 ? -36.862 -6.078 -26.976 1.00 29.10 131 LYS B CA 1
ATOM 2339 C C . LYS B 1 141 ? -38.151 -5.270 -27.070 1.00 29.55 131 LYS B C 1
ATOM 2340 O O . LYS B 1 141 ? -38.106 -4.045 -27.187 1.00 29.11 131 LYS B O 1
ATOM 2346 N N . ARG B 1 142 ? -39.294 -5.951 -27.011 1.00 27.48 132 ARG B N 1
ATOM 2347 C CA . ARG B 1 142 ? -40.582 -5.269 -27.148 1.00 30.28 132 ARG B CA 1
ATOM 2348 C C . ARG B 1 142 ? -40.931 -4.421 -25.922 1.00 27.36 132 ARG B C 1
ATOM 2349 O O . ARG B 1 142 ? -41.863 -3.625 -25.964 1.00 27.49 132 ARG B O 1
ATOM 2357 N N . ALA B 1 143 ? -40.174 -4.584 -24.842 1.00 26.86 133 ALA B N 1
ATOM 2358 C CA . ALA B 1 143 ? -40.363 -3.749 -23.657 1.00 25.66 133 ALA B CA 1
ATOM 2359 C C . ALA B 1 143 ? -39.082 -2.969 -23.353 1.00 25.80 133 ALA B C 1
ATOM 2360 O O . ALA B 1 143 ? -38.965 -2.288 -22.317 1.00 23.41 133 ALA B O 1
ATOM 2362 N N . ASP B 1 144 ? -38.132 -3.073 -24.280 1.00 24.29 134 ASP B N 1
ATOM 2363 C CA . ASP B 1 144 ? -36.849 -2.385 -24.190 1.00 25.15 134 ASP B CA 1
ATOM 2364 C C . ASP B 1 144 ? -36.171 -2.625 -22.847 1.00 24.35 134 ASP B C 1
ATOM 2365 O O . ASP B 1 144 ? -35.715 -1.684 -22.196 1.00 23.77 134 ASP B O 1
ATOM 2370 N N . LYS B 1 145 ? -36.099 -3.878 -22.432 1.00 20.84 135 LYS B N 1
ATOM 2371 C CA . LYS B 1 145 ? -35.508 -4.174 -21.133 1.00 21.21 135 LYS B CA 1
ATOM 2372 C C . LYS B 1 145 ? -34.965 -5.588 -21.117 1.00 21.86 135 LYS B C 1
ATOM 2373 O O . LYS B 1 145 ? -35.266 -6.387 -22.000 1.00 23.63 135 LYS B O 1
ATOM 2379 N N . VAL B 1 146 ? -34.139 -5.877 -20.118 1.00 21.26 136 VAL B N 1
ATOM 2380 C CA . VAL B 1 146 ? -33.672 -7.226 -19.865 1.00 21.65 136 VAL B CA 1
ATOM 2381 C C . VAL B 1 146 ? -34.164 -7.653 -18.485 1.00 23.73 136 VAL B C 1
ATOM 2382 O O . VAL B 1 146 ? -34.105 -6.872 -17.542 1.00 24.74 136 VAL B O 1
ATOM 2386 N N . VAL B 1 147 ? -34.634 -8.891 -18.368 1.00 20.94 137 VAL B N 1
ATOM 2387 C CA . VAL B 1 147 ? -35.081 -9.411 -17.084 1.00 22.11 137 VAL B CA 1
ATOM 2388 C C . VAL B 1 147 ? -34.041 -10.395 -16.573 1.00 21.52 137 VAL B C 1
ATOM 2389 O O . VAL B 1 147 ? -33.650 -11.315 -17.281 1.00 23.70 137 VAL B O 1
ATOM 2393 N N . LEU B 1 148 ? -33.589 -10.196 -15.340 1.00 20.81 138 LEU B N 1
ATOM 2394 C CA . LEU B 1 148 ? -32.626 -11.092 -14.728 1.00 22.52 138 LEU B CA 1
ATOM 2395 C C . LEU B 1 148 ? -33.308 -11.699 -13.522 1.00 23.55 138 LEU B C 1
ATOM 2396 O O . LEU B 1 148 ? -33.762 -10.977 -12.641 1.00 25.57 138 LEU B O 1
ATOM 2401 N N . THR B 1 149 ? -33.397 -13.023 -13.495 1.00 21.91 139 THR B N 1
ATOM 2402 C CA . THR B 1 149 ? -34.069 -13.706 -12.399 1.00 21.95 139 THR B CA 1
ATOM 2403 C C . THR B 1 149 ? -33.076 -14.627 -11.715 1.00 22.17 139 THR B C 1
ATOM 2404 O O . THR B 1 149 ? -32.391 -15.414 -12.369 1.00 25.05 139 THR B O 1
ATOM 2408 N N . VAL B 1 150 ? -32.982 -14.525 -10.394 1.00 20.17 140 VAL B N 1
ATOM 2409 C CA . VAL B 1 150 ? -32.048 -15.376 -9.667 1.00 23.92 140 VAL B CA 1
ATOM 2410 C C . VAL B 1 150 ? -32.848 -16.283 -8.746 1.00 23.40 140 VAL B C 1
ATOM 2411 O O . VAL B 1 150 ? -33.772 -15.830 -8.078 1.00 24.26 140 VAL B O 1
ATOM 2415 N N . LYS B 1 151 ? -32.519 -17.571 -8.759 1.00 23.32 141 LYS B N 1
ATOM 2416 C CA . LYS B 1 151 ? -33.228 -18.562 -7.954 1.00 25.13 141 LYS B CA 1
ATOM 2417 C C . LYS B 1 151 ? -32.223 -19.338 -7.118 1.00 25.59 141 LYS B C 1
ATOM 2418 O O . LYS B 1 151 ? -31.100 -19.564 -7.563 1.00 26.26 141 LYS B O 1
ATOM 2424 N N . TRP B 1 152 ? -32.623 -19.744 -5.908 1.00 24.99 142 TRP B N 1
ATOM 2425 C CA . TRP B 1 152 ? -31.737 -20.523 -5.036 1.00 27.61 142 TRP B CA 1
ATOM 2426 C C . TRP B 1 152 ? -32.454 -21.705 -4.384 1.00 30.01 142 TRP B C 1
ATOM 2427 O O . TRP B 1 152 ? -33.684 -21.715 -4.297 1.00 26.55 142 TRP B O 1
ATOM 2438 N N . ASP B 1 153 ? -31.684 -22.697 -3.936 1.00 35.45 143 ASP B N 1
ATOM 2439 C CA . ASP B 1 153 ? -32.250 -23.907 -3.325 1.00 46.46 143 ASP B CA 1
ATOM 2440 C C . ASP B 1 153 ? -31.567 -24.319 -2.020 1.00 53.26 143 ASP B C 1
ATOM 2441 O O . ASP B 1 153 ? -31.721 -25.441 -1.520 1.00 50.60 143 ASP B O 1
#